Protein AF-A0A5D2RQR1-F1 (afdb_monomer_lite)

InterPro domains:
  IPR000506 Ketol-acid reductoisomerase, C-terminal [PF01450] (2-85)
  IPR000506 Ketol-acid reductoisomerase, C-terminal [PF01450] (98-167)
  IPR000506 Ketol-acid reductoisomerase, C-terminal [PS51851] (80-224)
  IPR008927 6-phosphogluconate dehydrogenase-like, C-terminal domain superfamily [SSF48179] (2-226)
  IPR013023 Ketol-acid reductoisomerase [PTHR21371] (1-114)
  IPR013328 6-phosphogluconate dehydrogenase, domain 2 [G3DSA:1.10.1040.10] (1-207)

Secondary structure (DSSP, 8-state):
-HHHHHTS-HHHHHHHHHHHHHHHHHHHHHHHHHHHHHHTTHHHHHHHHHHHTTS-BTTB---PPPPSS-SHHHHHHHHHHHHPPTT------HHHHHHHHHHHHHHHHHHHHTT--HHHHHIIIIIIIIIIIHHHHHHH-HHHHHTTS-HHHHHHHHHHHHHHHHHIIIIIHHHHHTTPPP-HHHHHHHHH-THHHHHHHHHTTS-SS-----TT-SSS-GGGPPPP-

pLDDT: mean 97.42, std 5.79, range [37.31, 98.94]

Organism: Gossypium tomentosum (NCBI:txid34277)

Sequence (229 aa):
MLAVYNSLSEEGKREFETAYSASYYPCMDILYECYEDVASGSEIRSVVLAGQRFYEKDGLPAFPMGKIDQTRMWKVGERVRKARPSGDLGPLYPFTAGVYVALMMAQIEILRKKGHSYSEIINESVIEAVDSLNPFMHARGVSFMVDNCSTTARLGSRKWAPRFDYILTQQALVAVDKGTPINQDLLSNFLSDPVHGAIEVCAQLRPTVDISVTPDADFVRPELRQSGN

Structure (mmCIF, N/CA/C/O backbone):
data_AF-A0A5D2RQR1-F1
#
_entry.id   AF-A0A5D2RQR1-F1
#
loop_
_atom_site.group_PDB
_atom_site.id
_atom_site.type_symbol
_atom_site.label_atom_id
_atom_site.label_alt_id
_atom_site.label_comp_id
_atom_site.label_asym_id
_atom_site.label_entity_id
_atom_site.label_seq_id
_atom_site.pdbx_PDB_ins_code
_atom_site.Cartn_x
_atom_site.Cartn_y
_atom_site.Cartn_z
_atom_site.occupancy
_atom_site.B_iso_or_equiv
_atom_site.auth_seq_id
_atom_site.auth_comp_id
_atom_site.auth_asym_id
_atom_site.auth_atom_id
_atom_site.pdbx_PDB_model_num
ATOM 1 N N . MET A 1 1 ? -7.614 9.299 8.312 1.00 90.88 1 MET A N 1
ATOM 2 C CA . MET A 1 1 ? -7.793 7.926 8.848 1.00 90.88 1 MET A CA 1
ATOM 3 C C . MET A 1 1 ? -8.805 7.879 9.989 1.00 90.88 1 MET A C 1
ATOM 5 O O . MET A 1 1 ? -9.671 7.017 9.945 1.00 90.88 1 MET A O 1
ATOM 9 N N . LEU A 1 2 ? -8.787 8.825 10.940 1.00 96.94 2 LEU A N 1
ATOM 10 C CA . LEU A 1 2 ? -9.805 8.902 12.007 1.00 96.94 2 LEU A CA 1
ATOM 11 C C . LEU A 1 2 ? -11.253 8.898 11.498 1.00 96.94 2 LEU A C 1
ATOM 13 O O . LEU A 1 2 ? -12.084 8.195 12.054 1.00 96.94 2 LEU A O 1
ATOM 17 N N . ALA A 1 3 ? -11.553 9.612 10.407 1.00 98.06 3 ALA A N 1
ATOM 18 C CA . ALA A 1 3 ? -12.896 9.613 9.819 1.00 98.06 3 ALA A CA 1
ATOM 19 C C . ALA A 1 3 ? -13.374 8.215 9.373 1.00 98.06 3 ALA A C 1
ATOM 21 O O . ALA A 1 3 ? -14.561 7.928 9.480 1.00 98.06 3 ALA A O 1
ATOM 22 N N . VAL A 1 4 ? -12.461 7.339 8.927 1.00 98.25 4 VAL A N 1
ATOM 23 C CA . VAL A 1 4 ? -12.783 5.942 8.582 1.00 98.25 4 VAL A CA 1
ATOM 24 C C . VAL A 1 4 ? -13.130 5.154 9.837 1.00 98.25 4 VAL A C 1
ATOM 26 O O . VAL A 1 4 ? -14.121 4.446 9.846 1.00 98.25 4 VAL A O 1
ATOM 29 N N . TYR A 1 5 ? -12.343 5.289 10.905 1.00 98.62 5 TYR A N 1
ATOM 30 C CA . TYR A 1 5 ? -12.619 4.609 12.173 1.00 98.62 5 TYR A CA 1
ATOM 31 C C . TYR A 1 5 ? -13.927 5.105 12.816 1.00 98.62 5 TYR A C 1
ATOM 33 O O . TYR A 1 5 ? -14.749 4.312 13.267 1.00 98.62 5 TYR A O 1
ATOM 41 N N . ASN A 1 6 ? -14.163 6.418 12.797 1.00 98.50 6 ASN A N 1
ATOM 42 C CA . ASN A 1 6 ? -15.339 7.041 13.402 1.00 98.50 6 ASN A CA 1
ATOM 43 C C . ASN A 1 6 ? -16.644 6.774 12.638 1.00 98.50 6 ASN A C 1
ATOM 45 O O . ASN A 1 6 ? -17.711 6.923 13.229 1.00 98.50 6 ASN A O 1
ATOM 49 N N . SER A 1 7 ? -16.583 6.399 11.355 1.00 98.56 7 SER A N 1
ATOM 50 C CA . SER A 1 7 ? -17.774 6.040 10.574 1.00 98.56 7 SER A CA 1
ATOM 51 C C . SER A 1 7 ? -18.240 4.597 10.796 1.00 98.56 7 SER A C 1
ATOM 53 O O . SER A 1 7 ? -19.327 4.233 10.345 1.00 98.56 7 SER A O 1
ATOM 55 N N . LEU A 1 8 ? -17.444 3.774 11.486 1.00 98.69 8 LEU A N 1
ATOM 56 C CA . LEU A 1 8 ? -17.802 2.402 11.839 1.00 98.69 8 LEU A CA 1
ATOM 57 C C . LEU A 1 8 ? -18.798 2.375 13.007 1.00 98.69 8 LEU A C 1
ATOM 59 O O . LEU A 1 8 ? -18.774 3.237 13.888 1.00 98.69 8 LEU A O 1
ATOM 63 N N . SER A 1 9 ? -19.639 1.336 13.047 1.00 98.69 9 SER A N 1
ATOM 64 C CA . SER A 1 9 ? -20.427 1.009 14.241 1.00 98.69 9 SER A CA 1
ATOM 65 C C . SER A 1 9 ? -19.521 0.597 15.405 1.00 98.69 9 SER A C 1
ATOM 67 O O . SER A 1 9 ? -18.344 0.306 15.213 1.00 98.69 9 SER A O 1
ATOM 69 N N . GLU A 1 10 ? -20.065 0.496 16.615 1.00 98.38 10 GLU A N 1
ATOM 70 C CA . GLU A 1 10 ? -19.297 0.056 17.788 1.00 98.38 10 GLU A CA 1
ATOM 71 C C . GLU A 1 10 ? -18.806 -1.401 17.662 1.00 98.38 10 GLU A C 1
ATOM 73 O O . GLU A 1 10 ? -17.707 -1.745 18.095 1.00 98.38 10 GLU A O 1
ATOM 78 N N . GLU A 1 11 ? -19.576 -2.285 17.021 1.00 98.38 11 GLU A N 1
ATOM 79 C CA . GLU A 1 11 ? -19.101 -3.612 16.599 1.00 98.38 11 GLU A CA 1
ATOM 80 C C . GLU A 1 11 ? -17.963 -3.498 15.577 1.00 98.38 11 GLU A C 1
ATOM 82 O O . GLU A 1 11 ? -16.924 -4.136 15.741 1.00 98.38 11 GLU A O 1
ATOM 87 N N . GLY A 1 12 ? -18.118 -2.640 14.564 1.00 98.69 12 GLY A N 1
ATOM 88 C CA . GLY A 1 12 ? -17.104 -2.434 13.534 1.00 98.69 12 GLY A CA 1
ATOM 89 C C . GLY A 1 12 ? -15.799 -1.854 14.083 1.00 98.69 12 GLY A C 1
ATOM 90 O O . GLY A 1 12 ? -14.723 -2.285 13.679 1.00 98.69 12 GLY A O 1
ATOM 91 N N . LYS A 1 13 ? -15.858 -0.933 15.050 1.00 98.75 13 LYS A N 1
ATOM 92 C CA . LYS A 1 13 ? -14.667 -0.409 15.733 1.00 98.75 13 LYS A CA 1
ATOM 93 C C . LYS A 1 13 ? -13.900 -1.519 16.444 1.00 98.75 13 LYS A C 1
ATOM 95 O O . LYS A 1 13 ? -12.691 -1.602 16.275 1.00 98.75 13 LYS A O 1
ATOM 100 N N . ARG A 1 14 ? -14.588 -2.443 17.126 1.00 98.44 14 ARG A N 1
ATOM 101 C CA . ARG A 1 14 ? -13.942 -3.604 17.772 1.00 98.44 14 ARG A CA 1
ATOM 102 C C . ARG A 1 14 ? -13.244 -4.525 16.765 1.00 98.44 14 ARG A C 1
ATOM 104 O O . ARG A 1 14 ? -12.136 -4.998 17.027 1.00 98.44 14 ARG A O 1
ATOM 111 N N . GLU A 1 15 ? -13.849 -4.756 15.601 1.00 98.75 15 GLU A N 1
ATOM 112 C CA . GLU A 1 15 ? -13.213 -5.515 14.513 1.00 98.75 15 GLU A CA 1
ATOM 113 C C . GLU A 1 15 ? -12.002 -4.781 13.919 1.00 98.75 15 GLU A C 1
ATOM 115 O O . GLU A 1 15 ? -10.953 -5.392 13.702 1.00 98.75 15 GLU A O 1
ATOM 120 N N . PHE A 1 16 ? -12.126 -3.470 13.692 1.00 98.88 16 PHE A N 1
ATOM 121 C CA . PHE A 1 16 ? -11.029 -2.620 13.234 1.00 98.88 16 PHE A CA 1
ATOM 122 C C . PHE A 1 16 ? -9.856 -2.675 14.212 1.00 98.88 16 PHE A C 1
ATOM 124 O O . PHE A 1 16 ? -8.726 -2.900 13.797 1.00 98.88 16 PHE A O 1
ATOM 131 N N . GLU A 1 17 ? -10.122 -2.499 15.504 1.00 98.81 17 GLU A N 1
ATOM 132 C CA . GLU A 1 17 ? -9.127 -2.490 16.577 1.00 98.81 17 GLU A CA 1
ATOM 133 C C . GLU A 1 17 ? -8.387 -3.819 16.683 1.00 98.81 17 GLU A C 1
ATOM 135 O O . GLU A 1 17 ? -7.160 -3.839 16.796 1.00 98.81 17 GLU A O 1
ATOM 140 N N . THR A 1 18 ? -9.125 -4.926 16.580 1.00 98.81 18 THR A N 1
ATOM 141 C CA . THR A 1 18 ? -8.563 -6.280 16.547 1.00 98.81 18 THR A CA 1
ATOM 142 C C . THR A 1 18 ? -7.582 -6.426 15.385 1.00 98.81 18 THR A C 1
ATOM 144 O O . THR A 1 18 ? -6.430 -6.820 15.580 1.00 98.81 18 THR A O 1
ATOM 147 N N . ALA A 1 19 ? -8.007 -6.052 14.176 1.00 98.88 19 ALA A N 1
ATOM 148 C CA . ALA A 1 19 ? -7.177 -6.164 12.983 1.00 98.88 19 ALA A CA 1
ATOM 149 C C . ALA A 1 19 ? -5.977 -5.205 13.017 1.00 98.88 19 ALA A C 1
ATOM 151 O O . ALA A 1 19 ? -4.859 -5.600 12.681 1.00 98.88 19 ALA A O 1
ATOM 152 N N . TYR A 1 20 ? -6.197 -3.963 13.454 1.00 98.88 20 TYR A N 1
ATOM 153 C CA . TYR A 1 20 ? -5.177 -2.923 13.541 1.00 98.88 20 TYR A CA 1
ATOM 154 C C . TYR A 1 20 ? -4.081 -3.327 14.531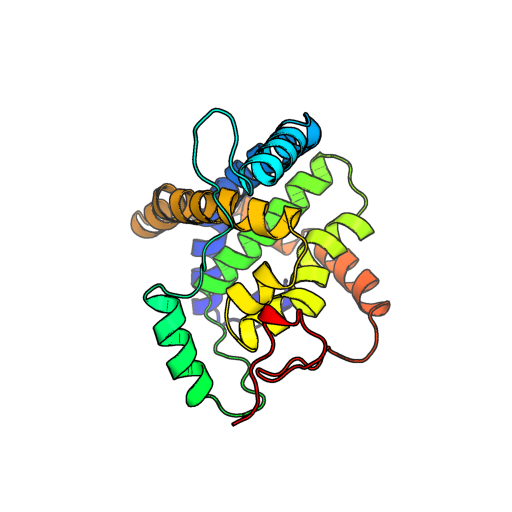 1.00 98.88 20 TYR A C 1
ATOM 156 O O . TYR A 1 20 ? -2.899 -3.353 14.182 1.00 98.88 20 TYR A O 1
ATOM 164 N N . SER A 1 21 ? -4.485 -3.745 15.736 1.00 98.81 21 SER A N 1
ATOM 165 C CA . SER A 1 21 ? -3.578 -4.213 16.785 1.00 98.81 21 SER A CA 1
ATOM 166 C C . SER A 1 21 ? -2.757 -5.426 16.362 1.00 98.81 21 SER A C 1
ATOM 168 O O . SER A 1 21 ? -1.575 -5.498 16.692 1.00 98.81 21 SER A O 1
ATOM 170 N N . ALA A 1 22 ? -3.362 -6.380 15.654 1.00 98.81 22 ALA A N 1
ATOM 171 C CA . ALA A 1 22 ? -2.667 -7.587 15.220 1.00 98.81 22 ALA A CA 1
ATOM 172 C C . ALA A 1 22 ? -1.724 -7.347 14.028 1.00 98.81 22 ALA A C 1
ATOM 174 O O . ALA A 1 22 ? -0.732 -8.057 13.885 1.00 98.81 22 ALA A O 1
ATOM 175 N N . SER A 1 23 ? -2.018 -6.362 13.173 1.00 98.94 23 SER A N 1
ATOM 176 C CA . SER A 1 23 ? -1.314 -6.176 11.894 1.00 98.94 23 SER A CA 1
ATOM 177 C C . SER A 1 23 ? -0.193 -5.142 11.941 1.00 98.94 23 SER A C 1
ATOM 179 O O . SER A 1 23 ? 0.740 -5.240 11.149 1.00 98.94 23 SER A O 1
ATOM 181 N N . TYR A 1 24 ? -0.249 -4.165 12.852 1.00 98.94 24 TYR A N 1
ATOM 182 C CA . TYR A 1 24 ? 0.678 -3.027 12.859 1.00 98.94 24 TYR A CA 1
ATOM 183 C C . TYR A 1 24 ? 2.156 -3.440 12.903 1.00 98.94 24 TYR A C 1
ATOM 185 O O . TYR A 1 24 ? 2.931 -3.028 12.042 1.00 98.94 24 TYR A O 1
ATOM 193 N N . TYR A 1 25 ? 2.555 -4.281 13.864 1.00 98.88 25 TYR A N 1
ATOM 194 C CA . TYR A 1 25 ? 3.956 -4.695 13.993 1.00 98.88 25 TYR A CA 1
ATOM 195 C C . TYR A 1 25 ? 4.415 -5.679 12.906 1.00 98.88 25 TYR A C 1
ATOM 197 O O . TYR A 1 25 ? 5.494 -5.451 12.366 1.00 98.88 25 TYR A O 1
ATOM 205 N N . PRO A 1 26 ? 3.628 -6.699 12.503 1.00 98.88 26 PRO A N 1
ATOM 206 C CA . PRO A 1 26 ? 3.962 -7.514 11.331 1.00 98.88 26 PRO A CA 1
ATOM 207 C C . PRO A 1 26 ? 4.166 -6.692 10.050 1.00 98.88 26 PRO A C 1
ATOM 209 O O . PRO A 1 26 ? 5.089 -6.951 9.283 1.00 98.88 26 PRO A O 1
ATOM 212 N N . CYS A 1 27 ? 3.340 -5.666 9.822 1.00 98.94 27 CYS A N 1
ATOM 213 C CA . CYS A 1 27 ? 3.536 -4.734 8.712 1.00 98.94 27 CYS A CA 1
ATOM 214 C C . CYS A 1 27 ? 4.814 -3.902 8.885 1.00 98.94 27 CYS A C 1
ATOM 216 O O . CYS A 1 27 ? 5.577 -3.750 7.931 1.00 98.94 27 CYS A O 1
ATOM 218 N N . MET A 1 28 ? 5.051 -3.374 10.090 1.00 98.94 28 MET A N 1
ATOM 219 C CA . MET A 1 28 ? 6.244 -2.592 10.409 1.00 98.94 28 MET A CA 1
ATOM 220 C C . MET A 1 28 ? 7.533 -3.386 10.192 1.00 98.94 28 MET A C 1
ATOM 222 O O . MET A 1 28 ? 8.488 -2.806 9.701 1.00 98.94 28 MET A O 1
ATOM 226 N N . ASP A 1 29 ? 7.553 -4.683 10.502 1.00 98.94 29 ASP A N 1
ATOM 227 C CA . ASP A 1 29 ? 8.702 -5.574 10.286 1.00 98.94 29 ASP A CA 1
ATOM 228 C C . ASP A 1 29 ? 9.160 -5.543 8.816 1.00 98.94 29 ASP A C 1
ATOM 230 O O . ASP A 1 29 ? 10.270 -5.111 8.497 1.00 98.94 29 ASP A O 1
ATOM 234 N N . ILE A 1 30 ? 8.247 -5.855 7.891 1.00 98.94 30 ILE A N 1
ATOM 235 C CA . ILE A 1 30 ? 8.556 -5.883 6.453 1.00 98.94 30 ILE A CA 1
ATOM 236 C C . ILE A 1 30 ? 8.846 -4.483 5.897 1.00 98.94 30 ILE A C 1
ATOM 238 O O . ILE A 1 30 ? 9.719 -4.327 5.041 1.00 98.94 30 ILE A O 1
ATOM 242 N N . LEU A 1 31 ? 8.139 -3.452 6.370 1.00 98.94 31 LEU A N 1
ATOM 243 C CA . LEU A 1 31 ? 8.425 -2.064 5.994 1.00 98.94 31 LEU A CA 1
ATOM 244 C C . LEU A 1 31 ? 9.822 -1.633 6.444 1.00 98.94 31 LEU A C 1
ATOM 246 O O . LEU A 1 31 ? 10.526 -0.951 5.699 1.00 98.94 31 LEU A O 1
ATOM 250 N N . TYR A 1 32 ? 10.216 -2.028 7.653 1.00 98.88 32 TYR A N 1
ATOM 251 C CA . TYR A 1 32 ? 11.506 -1.682 8.217 1.00 98.88 32 TYR A CA 1
ATOM 252 C C . TYR A 1 32 ? 12.636 -2.356 7.434 1.00 98.88 32 TYR A C 1
ATOM 254 O O . TYR A 1 32 ? 13.552 -1.664 6.989 1.00 98.88 32 TYR A O 1
ATOM 262 N N . GLU A 1 33 ? 12.516 -3.662 7.171 1.00 98.94 33 GLU A N 1
ATOM 263 C CA . GLU A 1 33 ? 13.435 -4.415 6.306 1.00 98.94 33 GLU A CA 1
ATOM 264 C C . GLU A 1 33 ? 13.578 -3.742 4.932 1.00 98.94 33 GLU A C 1
ATOM 266 O O . GLU A 1 33 ? 14.687 -3.433 4.494 1.00 98.94 33 GLU A O 1
ATOM 271 N N . CYS A 1 34 ? 12.451 -3.451 4.273 1.00 98.88 34 CYS A N 1
ATOM 272 C CA . CYS A 1 34 ? 12.433 -2.828 2.952 1.00 98.88 34 CYS A CA 1
ATOM 273 C C . CYS A 1 34 ? 13.146 -1.470 2.947 1.00 98.88 34 CYS A C 1
ATOM 275 O O . CYS A 1 34 ? 13.963 -1.195 2.065 1.00 98.88 34 CYS A O 1
ATOM 277 N N . TYR A 1 35 ? 12.883 -0.629 3.951 1.00 98.88 35 TYR A N 1
ATOM 278 C CA . TYR A 1 35 ? 13.528 0.674 4.057 1.00 98.88 35 TYR A CA 1
ATOM 279 C C . TYR A 1 35 ? 15.055 0.544 4.163 1.00 98.88 35 TYR A C 1
ATOM 281 O O . TYR A 1 35 ? 15.786 1.257 3.473 1.00 98.88 35 TYR A O 1
ATOM 289 N N . GLU A 1 36 ? 15.562 -0.351 5.016 1.00 98.81 36 GLU A N 1
ATOM 290 C CA . GLU A 1 36 ? 17.010 -0.515 5.204 1.00 98.81 36 GLU A CA 1
ATOM 291 C C . GLU A 1 36 ? 17.699 -1.130 3.978 1.00 98.81 36 GLU A C 1
ATOM 293 O O . GLU A 1 36 ? 18.808 -0.718 3.617 1.00 98.81 36 GLU A O 1
ATOM 298 N N . ASP A 1 37 ? 17.021 -2.025 3.259 1.00 98.81 37 ASP A N 1
ATOM 299 C CA . ASP A 1 37 ? 17.473 -2.542 1.964 1.00 98.81 37 ASP A CA 1
ATOM 300 C C . ASP A 1 37 ? 17.590 -1.431 0.907 1.00 98.81 37 ASP A C 1
ATOM 302 O O . ASP A 1 37 ? 18.538 -1.412 0.112 1.00 98.81 37 ASP A O 1
ATOM 306 N N . VAL A 1 38 ? 16.655 -0.477 0.897 1.00 98.75 38 VAL A N 1
ATOM 307 C CA . VAL A 1 38 ? 16.709 0.686 0.001 1.00 98.75 38 VAL A CA 1
ATOM 308 C C . VAL A 1 38 ? 17.834 1.633 0.412 1.00 98.75 38 VAL A C 1
ATOM 310 O O . VAL A 1 38 ? 18.681 1.968 -0.419 1.00 98.75 38 VAL A O 1
ATOM 313 N N . ALA A 1 39 ? 17.890 2.023 1.687 1.00 98.62 39 ALA A N 1
ATOM 314 C CA . ALA A 1 39 ? 18.869 2.980 2.200 1.00 98.62 39 ALA A CA 1
ATOM 315 C C . ALA A 1 39 ? 20.318 2.469 2.098 1.00 98.62 39 ALA A C 1
ATOM 317 O O . ALA A 1 39 ? 21.236 3.254 1.866 1.00 98.62 39 ALA A O 1
ATOM 318 N N . SER A 1 40 ? 20.531 1.154 2.217 1.00 98.75 40 SER A N 1
ATOM 319 C CA . SER A 1 40 ? 21.847 0.523 2.030 1.00 98.75 40 SER A CA 1
ATOM 320 C C . SER A 1 40 ? 22.281 0.414 0.560 1.00 98.75 40 SER A C 1
ATOM 322 O O . SER A 1 40 ? 23.430 0.075 0.279 1.00 98.75 40 SER A O 1
ATOM 324 N N . GLY A 1 41 ? 21.380 0.680 -0.393 1.00 98.62 41 GLY A N 1
ATOM 325 C CA . GLY A 1 41 ? 21.613 0.506 -1.828 1.00 98.62 41 GLY A CA 1
ATOM 326 C C . GLY A 1 41 ? 21.444 -0.934 -2.327 1.00 98.62 41 GLY A C 1
ATOM 327 O O . GLY A 1 41 ? 21.598 -1.186 -3.529 1.00 98.62 41 GLY A O 1
ATOM 328 N N . SER A 1 42 ? 21.090 -1.873 -1.445 1.00 98.81 42 SER A N 1
ATOM 329 C CA . SER A 1 42 ? 20.842 -3.277 -1.791 1.00 98.81 42 SER A CA 1
ATOM 330 C C . SER A 1 42 ? 19.672 -3.412 -2.766 1.00 98.81 42 SER A C 1
ATOM 332 O O . SER A 1 42 ? 19.796 -4.079 -3.799 1.00 98.81 42 SER A O 1
ATOM 334 N N . GLU A 1 43 ? 18.568 -2.705 -2.511 1.00 98.88 43 GLU A N 1
ATOM 335 C CA . GLU A 1 43 ? 17.393 -2.740 -3.387 1.00 98.88 43 GLU A CA 1
ATOM 336 C C . GLU A 1 43 ? 17.682 -2.107 -4.753 1.00 98.88 43 GLU A C 1
ATOM 338 O O . GLU A 1 43 ? 17.320 -2.662 -5.794 1.00 98.88 43 GLU A O 1
ATOM 343 N N . ILE A 1 44 ? 18.438 -1.003 -4.776 1.00 98.81 44 ILE A N 1
AT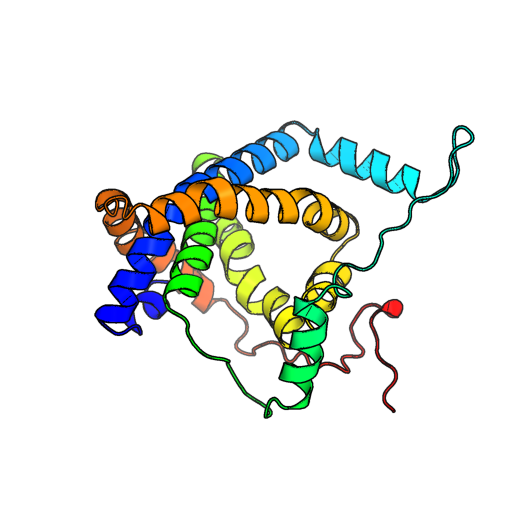OM 344 C CA . ILE A 1 44 ? 18.869 -0.343 -6.016 1.00 98.81 44 ILE A CA 1
ATOM 345 C C . ILE A 1 44 ? 19.699 -1.314 -6.862 1.00 98.81 44 ILE A C 1
ATOM 347 O O . ILE A 1 44 ? 19.441 -1.491 -8.057 1.00 98.81 44 ILE A O 1
ATOM 351 N N . ARG A 1 45 ? 20.676 -1.996 -6.249 1.00 98.81 45 ARG A N 1
ATOM 352 C CA . ARG A 1 45 ? 21.485 -3.001 -6.947 1.00 98.81 45 ARG A CA 1
ATOM 353 C C . ARG A 1 45 ? 20.626 -4.155 -7.463 1.00 98.81 45 ARG A C 1
ATOM 355 O O . ARG A 1 45 ? 20.837 -4.595 -8.594 1.00 98.81 45 ARG A O 1
ATOM 362 N N . SER A 1 46 ? 19.668 -4.629 -6.670 1.00 98.75 46 SER A N 1
ATOM 363 C CA . SER A 1 46 ? 18.751 -5.700 -7.070 1.00 98.75 46 SER A CA 1
ATOM 364 C C . SER A 1 46 ? 17.963 -5.333 -8.333 1.00 98.75 46 SER A C 1
ATOM 366 O O . SER A 1 46 ? 17.914 -6.124 -9.279 1.00 98.75 46 SER A O 1
ATOM 368 N N . VAL A 1 47 ? 17.436 -4.105 -8.399 1.00 98.81 47 VAL A N 1
ATOM 369 C CA . VAL A 1 47 ? 16.701 -3.579 -9.562 1.00 98.81 47 VAL A CA 1
ATOM 370 C C . VAL A 1 47 ? 17.594 -3.480 -10.800 1.00 98.81 47 VAL A C 1
ATOM 372 O O . VAL A 1 47 ? 17.189 -3.922 -11.876 1.00 98.81 47 VAL A O 1
ATOM 375 N N . VAL A 1 48 ? 18.828 -2.978 -10.660 1.00 98.81 48 VAL A N 1
ATOM 376 C CA . VAL A 1 48 ? 19.800 -2.916 -11.771 1.00 98.81 48 VAL A CA 1
ATOM 377 C C . VAL A 1 48 ? 20.037 -4.306 -12.363 1.00 98.81 48 VAL A C 1
ATOM 379 O O . VAL A 1 48 ? 19.947 -4.499 -13.577 1.00 98.81 48 VAL A O 1
ATOM 382 N N . LEU A 1 49 ? 20.295 -5.298 -11.508 1.00 98.81 49 LEU A N 1
ATOM 383 C CA . LEU A 1 49 ? 20.541 -6.667 -11.956 1.00 98.81 49 LEU A CA 1
ATOM 384 C C . LEU A 1 49 ? 19.275 -7.324 -12.527 1.00 98.81 49 LEU A C 1
ATOM 386 O O . LEU A 1 49 ? 19.375 -8.135 -13.445 1.00 98.81 49 LEU A O 1
ATOM 390 N N . ALA A 1 50 ? 18.088 -6.984 -12.020 1.00 98.81 50 ALA A N 1
ATOM 391 C CA . ALA A 1 50 ? 16.823 -7.453 -12.580 1.00 98.81 50 ALA A CA 1
ATOM 392 C C . ALA A 1 50 ? 16.598 -6.935 -14.006 1.00 98.81 50 ALA A C 1
ATOM 394 O O . ALA A 1 50 ? 16.239 -7.724 -14.875 1.00 98.81 50 ALA A O 1
ATOM 395 N N . GLY A 1 51 ? 16.891 -5.658 -14.273 1.00 98.62 51 GLY A N 1
ATOM 396 C CA . GLY A 1 51 ? 16.800 -5.089 -15.620 1.00 98.62 51 GLY A CA 1
ATOM 397 C C . GLY A 1 51 ? 17.722 -5.784 -16.626 1.00 98.62 51 GLY A C 1
ATOM 398 O O . GLY A 1 51 ? 17.326 -6.031 -17.761 1.00 98.62 51 GLY A O 1
ATOM 399 N N . GLN A 1 52 ? 18.923 -6.187 -16.199 1.00 98.69 52 GLN A N 1
ATOM 400 C CA . GLN A 1 52 ? 19.834 -6.973 -17.040 1.00 98.69 52 GLN A CA 1
ATOM 401 C C . GLN A 1 52 ? 19.289 -8.373 -17.353 1.00 98.69 52 GLN A C 1
ATOM 403 O O . GLN A 1 52 ? 19.546 -8.896 -18.432 1.00 98.69 52 GLN A O 1
ATOM 408 N N . ARG A 1 53 ? 18.522 -8.980 -16.436 1.00 98.81 53 ARG A N 1
ATOM 409 C CA . ARG A 1 53 ? 17.893 -10.299 -16.637 1.00 98.81 53 ARG A CA 1
ATOM 410 C C . ARG A 1 53 ? 16.691 -10.269 -17.586 1.00 98.81 53 ARG A C 1
ATOM 412 O O . ARG A 1 53 ? 16.157 -11.326 -17.901 1.00 98.81 53 ARG A O 1
ATOM 419 N N . PHE A 1 54 ? 16.271 -9.102 -18.075 1.00 98.75 54 PHE A N 1
ATOM 420 C CA . PHE A 1 54 ? 15.261 -9.015 -19.136 1.00 98.75 54 PHE A CA 1
ATOM 421 C C . PHE A 1 54 ? 15.785 -9.440 -20.512 1.00 98.75 54 PHE A C 1
ATOM 423 O O . PHE A 1 54 ? 14.985 -9.587 -21.431 1.00 98.75 54 PHE A O 1
ATOM 430 N N . TYR A 1 55 ? 17.092 -9.668 -20.646 1.00 98.69 55 TYR A N 1
ATOM 431 C CA . TYR A 1 55 ? 17.746 -10.104 -21.874 1.00 98.69 55 TYR A CA 1
ATOM 432 C C . TYR A 1 55 ? 18.566 -11.370 -21.611 1.00 98.69 55 TYR A C 1
ATOM 434 O O . TYR A 1 55 ? 18.978 -11.628 -20.478 1.00 98.69 55 TYR A O 1
ATOM 442 N N . GLU A 1 56 ? 18.802 -12.155 -22.660 1.00 98.56 56 GLU A N 1
ATOM 443 C CA . GLU A 1 56 ? 19.667 -13.333 -22.587 1.00 98.56 56 GLU A CA 1
ATOM 444 C C . GLU A 1 56 ? 21.114 -12.914 -22.301 1.00 98.56 56 GLU A C 1
ATOM 446 O O . GLU A 1 56 ? 21.643 -11.988 -22.920 1.00 98.56 56 GLU A O 1
ATOM 451 N N . LYS A 1 57 ? 21.758 -13.594 -21.352 1.00 98.56 57 LYS A N 1
ATOM 452 C CA . LYS A 1 57 ? 23.175 -13.407 -21.005 1.00 98.56 57 LYS A CA 1
ATOM 453 C C . LYS A 1 57 ? 23.690 -14.625 -20.245 1.00 98.56 57 LYS A C 1
ATOM 455 O O . LYS A 1 57 ? 22.901 -15.366 -19.670 1.00 98.56 57 LYS A O 1
ATOM 460 N N . ASP A 1 58 ? 25.004 -14.833 -20.226 1.00 98.12 58 ASP A N 1
ATOM 461 C CA . ASP A 1 58 ? 25.656 -15.935 -19.492 1.00 98.12 58 ASP A CA 1
ATOM 462 C C . ASP A 1 58 ? 25.142 -17.346 -19.867 1.00 98.12 58 ASP A C 1
ATOM 464 O O . ASP A 1 58 ? 25.204 -18.272 -19.063 1.00 98.12 58 ASP A O 1
ATOM 468 N N . GLY A 1 59 ? 24.598 -17.519 -21.080 1.00 98.25 59 GLY A N 1
ATOM 469 C CA . GLY A 1 59 ? 23.965 -18.774 -21.510 1.00 98.25 59 GLY A CA 1
ATOM 470 C C . GLY A 1 59 ? 22.602 -19.059 -20.860 1.00 98.25 59 GLY A C 1
ATOM 471 O O . GLY A 1 59 ? 22.123 -20.188 -20.930 1.00 98.25 59 GLY A O 1
ATOM 472 N N . LEU A 1 60 ? 21.981 -18.059 -20.225 1.00 98.62 60 LEU A N 1
ATOM 473 C CA . LEU A 1 60 ? 20.668 -18.143 -19.584 1.00 98.62 60 LEU A CA 1
ATOM 474 C C . LEU A 1 60 ? 19.604 -17.356 -20.372 1.00 98.62 60 LEU A C 1
ATOM 476 O O . LEU A 1 60 ? 19.935 -16.350 -21.010 1.00 98.62 60 LEU A O 1
ATOM 480 N N . PRO A 1 61 ? 18.327 -17.783 -20.314 1.00 98.62 61 PRO A N 1
ATOM 481 C CA . PRO A 1 61 ? 17.244 -17.133 -21.044 1.00 98.62 61 PRO A CA 1
ATOM 482 C C . PRO A 1 61 ? 16.885 -15.759 -20.459 1.00 98.62 61 PRO A C 1
ATOM 484 O O . PRO A 1 61 ? 17.245 -15.417 -19.331 1.00 98.62 61 PRO A O 1
ATOM 487 N N . ALA A 1 62 ? 16.124 -14.983 -21.229 1.00 98.69 62 ALA A N 1
ATOM 488 C CA . ALA A 1 62 ? 15.532 -13.724 -20.792 1.00 98.69 62 ALA A CA 1
ATOM 489 C C . ALA A 1 62 ? 14.316 -13.947 -19.872 1.00 98.69 62 ALA A C 1
ATOM 491 O O . ALA A 1 62 ? 13.487 -14.825 -20.116 1.00 98.69 62 ALA A O 1
ATOM 492 N N . PHE A 1 63 ? 14.158 -13.094 -18.857 1.00 98.69 63 PHE A N 1
ATOM 493 C CA . PHE A 1 63 ? 13.061 -13.154 -17.883 1.00 98.69 63 PHE A CA 1
ATOM 494 C C . PHE A 1 63 ? 12.294 -11.822 -17.786 1.00 98.69 63 PHE A C 1
ATOM 496 O O . PHE A 1 63 ? 12.391 -11.130 -16.767 1.00 98.69 63 PHE A O 1
ATOM 503 N N . PRO A 1 64 ? 11.517 -11.426 -18.813 1.00 98.44 64 PRO A N 1
ATOM 504 C CA . PRO A 1 64 ? 10.622 -10.277 -18.694 1.00 98.44 64 PRO A CA 1
ATOM 505 C C . PRO A 1 64 ? 9.559 -10.514 -17.607 1.00 98.44 64 PRO A C 1
ATOM 507 O O . PRO A 1 64 ? 9.186 -11.648 -17.303 1.00 98.44 64 PRO A O 1
ATOM 510 N N . MET A 1 65 ? 9.041 -9.435 -17.013 1.00 98.62 65 MET A N 1
ATOM 511 C CA . MET A 1 65 ? 8.028 -9.539 -15.956 1.00 98.62 65 MET A CA 1
ATOM 512 C C . MET A 1 65 ? 6.733 -10.199 -16.456 1.00 98.62 65 MET A C 1
ATOM 514 O O . MET A 1 65 ? 6.145 -9.767 -17.446 1.00 98.62 65 MET A O 1
ATOM 518 N N . GLY A 1 66 ? 6.247 -11.196 -15.713 1.00 98.25 66 GLY A N 1
ATOM 519 C CA . GLY A 1 66 ? 4.952 -11.836 -15.954 1.00 98.25 66 GLY A CA 1
ATOM 520 C C . GLY A 1 66 ? 3.745 -11.016 -15.472 1.00 98.25 66 GLY A C 1
ATOM 521 O O . GLY A 1 66 ? 3.876 -9.988 -14.792 1.00 98.25 66 GLY A O 1
ATOM 522 N N . LYS A 1 67 ? 2.546 -11.511 -15.806 1.00 98.12 67 LYS A N 1
ATOM 523 C CA . LYS A 1 67 ? 1.258 -10.954 -15.357 1.00 98.12 67 LYS A CA 1
ATOM 524 C C . LYS A 1 67 ? 0.970 -11.349 -13.907 1.00 98.12 67 LYS A C 1
ATOM 526 O O . LYS A 1 67 ? 1.192 -12.497 -13.532 1.00 98.12 67 LYS A O 1
ATOM 531 N N . ILE A 1 68 ? 0.429 -10.420 -13.121 1.00 98.44 68 ILE A N 1
ATOM 532 C CA . ILE A 1 68 ? 0.136 -10.616 -11.685 1.00 98.44 68 ILE A CA 1
ATOM 533 C C . ILE A 1 68 ? -1.365 -10.711 -11.369 1.00 98.44 68 ILE A C 1
ATOM 535 O O . ILE A 1 68 ? -1.749 -10.941 -10.228 1.00 98.44 68 ILE A O 1
ATOM 539 N N . ASP A 1 69 ? -2.219 -10.567 -12.380 1.00 98.25 69 ASP A N 1
ATOM 540 C CA . ASP A 1 69 ? -3.676 -10.465 -12.261 1.00 98.25 69 ASP A CA 1
ATOM 541 C C . ASP A 1 69 ? -4.428 -11.657 -12.890 1.00 98.25 69 ASP A C 1
ATOM 543 O O . ASP A 1 69 ? -5.622 -11.585 -13.168 1.00 98.25 69 ASP A O 1
ATOM 547 N N . GLN A 1 70 ? -3.739 -12.773 -13.144 1.00 98.38 70 GLN A N 1
ATOM 548 C CA . GLN A 1 70 ? -4.348 -13.958 -13.767 1.00 98.38 70 GLN A CA 1
ATOM 549 C C . GLN A 1 70 ? -4.790 -15.026 -12.754 1.00 98.38 70 GLN A C 1
ATOM 551 O O . GLN A 1 70 ? -5.386 -16.030 -13.141 1.00 98.38 70 GLN A O 1
ATOM 556 N N . THR A 1 71 ? -4.525 -14.822 -11.461 1.00 98.56 71 THR A N 1
ATOM 557 C CA . THR A 1 71 ? -4.900 -15.757 -10.390 1.00 98.56 71 THR A CA 1
ATOM 558 C C . THR A 1 71 ? -6.361 -15.588 -9.950 1.00 98.56 71 THR A C 1
ATOM 560 O O . THR A 1 71 ? -7.070 -14.665 -10.363 1.00 98.56 71 THR A O 1
ATOM 563 N N . ARG A 1 72 ? -6.830 -16.511 -9.097 1.00 98.75 72 ARG A N 1
ATOM 564 C CA . ARG A 1 72 ? -8.241 -16.686 -8.709 1.00 98.75 72 ARG A CA 1
ATOM 565 C C . ARG A 1 72 ? -8.965 -15.379 -8.368 1.00 98.75 72 ARG A C 1
ATOM 567 O O . ARG A 1 72 ? -10.016 -15.112 -8.947 1.00 98.75 72 ARG A O 1
ATOM 574 N N . MET A 1 73 ? -8.439 -14.584 -7.434 1.00 98.56 73 MET A N 1
ATOM 575 C CA . MET A 1 73 ? -9.148 -13.395 -6.938 1.00 98.56 73 MET A CA 1
ATOM 576 C C . MET A 1 73 ? -9.306 -12.310 -8.007 1.00 98.56 73 MET A C 1
ATOM 578 O O . MET A 1 73 ? -10.323 -11.623 -8.044 1.00 98.56 73 MET A O 1
ATOM 582 N N . TRP A 1 74 ? -8.356 -12.202 -8.935 1.00 98.38 74 TRP A N 1
ATOM 583 C CA . TRP A 1 74 ? -8.401 -11.204 -10.000 1.00 98.38 74 TRP A CA 1
ATOM 584 C C . TRP A 1 74 ? -9.420 -11.565 -11.080 1.00 98.38 74 TRP A C 1
ATOM 586 O O . TRP A 1 74 ? -10.155 -10.690 -11.539 1.00 98.38 74 TRP A O 1
ATOM 596 N N . LYS A 1 75 ? -9.578 -12.862 -11.377 1.00 98.44 75 LYS A N 1
ATOM 597 C CA . LYS A 1 75 ? -10.673 -13.369 -12.224 1.00 98.44 75 LYS A CA 1
ATOM 598 C C . LYS A 1 75 ? -12.048 -13.201 -11.590 1.00 98.44 75 LYS A C 1
ATOM 600 O O . LYS A 1 75 ? -13.020 -12.941 -12.296 1.00 98.44 75 LYS A O 1
ATOM 605 N N . VAL A 1 76 ? -12.148 -13.301 -10.266 1.00 98.62 76 VAL A N 1
ATOM 606 C CA . VAL A 1 76 ? -13.372 -12.918 -9.546 1.00 98.62 76 VAL A CA 1
ATOM 607 C C . VAL A 1 76 ? -13.604 -11.408 -9.659 1.00 98.62 76 VAL A C 1
ATOM 609 O O . VAL A 1 76 ? -14.713 -10.994 -9.984 1.00 98.62 76 VAL A O 1
ATOM 612 N N . GLY A 1 77 ? -12.561 -10.590 -9.492 1.00 98.38 77 GLY A N 1
ATOM 613 C CA . GLY A 1 77 ? -12.635 -9.134 -9.622 1.00 98.38 77 GLY A CA 1
ATOM 614 C C . GLY A 1 77 ? -13.120 -8.655 -10.995 1.00 98.38 77 GLY A C 1
ATOM 615 O O . GLY A 1 77 ? -13.896 -7.706 -11.062 1.00 98.38 77 GLY A O 1
ATOM 616 N N . GLU A 1 78 ? -12.734 -9.325 -12.086 1.00 97.88 78 GLU A N 1
ATOM 617 C CA . GLU A 1 78 ? -13.283 -9.059 -13.429 1.00 97.88 78 GLU A CA 1
ATOM 618 C C . GLU A 1 78 ? -14.814 -9.228 -13.459 1.00 97.88 78 GLU A C 1
ATOM 620 O O . GLU A 1 78 ? -15.524 -8.373 -13.988 1.00 97.88 78 GLU A O 1
ATOM 625 N N . ARG A 1 79 ? -15.338 -10.296 -12.841 1.00 98.25 79 ARG A N 1
ATOM 626 C CA . ARG A 1 79 ? -16.787 -10.563 -12.770 1.00 98.25 79 ARG A CA 1
ATOM 627 C C . ARG A 1 79 ? -17.514 -9.543 -11.899 1.00 98.25 79 ARG A C 1
ATOM 629 O O . ARG A 1 79 ? -18.570 -9.069 -12.303 1.00 98.25 79 ARG A O 1
ATOM 636 N N . VAL A 1 80 ? -16.936 -9.190 -10.748 1.00 98.31 80 VAL A N 1
ATOM 637 C CA . VAL A 1 80 ? -17.481 -8.156 -9.852 1.00 98.31 80 VAL A CA 1
ATOM 638 C C . VAL A 1 80 ? -17.596 -6.829 -10.598 1.00 98.31 80 VAL A C 1
ATOM 640 O O . VAL A 1 80 ? -18.678 -6.258 -10.654 1.00 98.31 80 VAL A O 1
ATOM 643 N N . ARG A 1 81 ? -16.520 -6.375 -11.257 1.00 97.88 81 ARG A N 1
ATOM 644 C CA . ARG A 1 81 ? -16.522 -5.105 -12.002 1.00 97.88 81 ARG A CA 1
ATOM 645 C C . ARG A 1 81 ? -17.491 -5.103 -13.181 1.00 97.88 81 ARG A C 1
ATOM 647 O O . ARG A 1 81 ? -18.097 -4.074 -13.440 1.00 97.88 81 ARG A O 1
ATOM 654 N N . LYS A 1 82 ? -17.677 -6.239 -13.863 1.00 97.06 82 LYS A N 1
ATOM 655 C CA . LYS A 1 82 ? -18.643 -6.355 -14.969 1.00 97.06 82 LYS A CA 1
ATOM 656 C C . LYS A 1 82 ? -20.092 -6.116 -14.522 1.00 97.06 82 LYS A C 1
ATOM 658 O O . LYS A 1 82 ? -20.888 -5.629 -15.316 1.00 97.06 82 LYS A O 1
ATOM 663 N N . ALA A 1 83 ? -20.433 -6.478 -13.286 1.00 97.12 83 ALA A N 1
ATOM 664 C CA . ALA A 1 83 ? -21.770 -6.289 -12.719 1.00 97.12 83 ALA A CA 1
ATOM 665 C C . ALA A 1 83 ? -21.904 -5.005 -11.877 1.00 97.12 83 ALA A C 1
ATOM 667 O O . ALA A 1 83 ? -22.996 -4.703 -11.400 1.00 97.12 83 ALA A O 1
ATOM 668 N N . ARG A 1 84 ? -20.806 -4.270 -11.662 1.00 97.31 84 ARG A N 1
ATOM 669 C CA . ARG A 1 84 ? -20.753 -3.117 -10.761 1.00 97.31 84 ARG A CA 1
ATOM 670 C C . ARG A 1 84 ? -21.424 -1.893 -11.405 1.00 97.31 84 ARG A C 1
ATOM 672 O O . ARG A 1 84 ? -21.074 -1.561 -12.539 1.00 97.31 84 ARG A O 1
ATOM 679 N N . PRO A 1 85 ? -22.342 -1.196 -10.710 1.00 97.25 85 PRO A N 1
ATOM 680 C CA . PRO A 1 85 ? -22.902 0.051 -11.216 1.00 97.25 85 PRO A CA 1
ATOM 681 C C . PRO A 1 85 ? -21.844 1.166 -11.256 1.00 97.25 85 PRO A C 1
ATOM 683 O O . PRO A 1 85 ? -20.839 1.132 -10.544 1.00 97.25 85 PRO A O 1
ATOM 686 N N . SER A 1 86 ? -22.063 2.173 -12.104 1.00 95.25 86 SER A N 1
ATOM 687 C CA . SER A 1 86 ? -21.203 3.362 -12.125 1.00 95.25 86 SER A CA 1
ATOM 688 C C . SER A 1 86 ? -21.300 4.118 -10.795 1.00 95.25 86 SER A C 1
ATOM 690 O O . SER A 1 86 ? -22.391 4.243 -10.241 1.00 95.25 86 SER A O 1
ATOM 692 N N . GLY A 1 87 ? -20.171 4.617 -10.288 1.00 95.25 87 GLY A N 1
ATOM 693 C CA . GLY A 1 87 ? -20.105 5.350 -9.017 1.00 95.25 87 GLY A CA 1
ATOM 694 C C . GLY A 1 87 ? -20.150 4.484 -7.751 1.00 95.25 87 GLY A C 1
ATOM 695 O O . GLY A 1 87 ? -20.189 5.031 -6.655 1.00 95.25 87 GLY A O 1
ATOM 696 N N . ASP A 1 88 ? -20.136 3.154 -7.874 1.00 97.88 88 ASP A N 1
ATOM 697 C CA . ASP A 1 88 ? -20.037 2.247 -6.726 1.00 97.88 88 ASP A CA 1
ATOM 698 C C . ASP A 1 88 ? -18.719 2.463 -5.957 1.00 97.88 88 ASP A C 1
ATOM 700 O O . ASP A 1 88 ? -17.643 2.462 -6.561 1.00 97.88 88 ASP A O 1
ATOM 704 N N . LEU A 1 89 ? -18.815 2.652 -4.636 1.00 97.44 89 LEU A N 1
ATOM 705 C CA . LEU A 1 89 ? -17.675 2.879 -3.733 1.00 97.44 89 LEU A CA 1
ATOM 706 C C . LEU A 1 89 ? -17.199 1.598 -3.024 1.00 97.44 89 LEU A C 1
ATOM 708 O O . LEU A 1 89 ? -16.192 1.619 -2.318 1.00 97.44 89 LEU A O 1
ATOM 712 N N . GLY A 1 90 ? -17.916 0.486 -3.195 1.00 98.00 90 GLY A N 1
ATOM 713 C CA . GLY A 1 90 ? -17.727 -0.739 -2.430 1.00 98.00 90 GLY A CA 1
ATOM 714 C C . GLY A 1 90 ? -18.171 -0.641 -0.959 1.00 98.00 90 GLY A C 1
ATOM 715 O O . GLY A 1 90 ? -18.538 0.425 -0.460 1.00 98.00 90 GLY A O 1
ATOM 716 N N . PRO A 1 91 ? -18.171 -1.776 -0.239 1.00 98.19 91 PRO A N 1
ATOM 717 C CA . PRO A 1 91 ? -18.474 -1.810 1.187 1.00 98.19 91 PRO A CA 1
ATOM 718 C C . PRO A 1 91 ? -17.269 -1.383 2.038 1.00 98.19 91 PRO A C 1
ATOM 720 O O . PRO A 1 91 ? -16.126 -1.733 1.741 1.00 98.19 91 PRO A O 1
ATOM 723 N N . LEU A 1 92 ? -17.532 -0.720 3.168 1.00 98.56 92 LEU A N 1
ATOM 724 C CA . LEU A 1 92 ? -16.528 -0.473 4.204 1.00 98.56 92 LEU A CA 1
ATOM 725 C C . LEU A 1 92 ? -16.480 -1.662 5.175 1.00 98.56 92 LEU A C 1
ATOM 727 O O . LEU A 1 92 ? -17.275 -1.739 6.109 1.00 98.56 92 LEU A O 1
ATOM 731 N N . TYR A 1 93 ? -15.564 -2.604 4.938 1.00 98.69 93 TYR A N 1
ATOM 732 C CA . TYR A 1 93 ? -15.393 -3.773 5.806 1.00 98.69 93 TYR A CA 1
ATOM 733 C C . TYR A 1 93 ? -14.444 -3.452 6.980 1.00 98.69 93 TYR A C 1
ATOM 735 O O . TYR A 1 93 ? -13.273 -3.146 6.722 1.00 98.69 93 TYR A O 1
ATOM 743 N N . PRO A 1 94 ? -14.892 -3.519 8.251 1.00 98.81 94 PRO A N 1
ATOM 744 C CA . PRO A 1 94 ? -14.126 -2.990 9.383 1.00 98.81 94 PRO A CA 1
ATOM 745 C C . PRO A 1 94 ? -12.766 -3.666 9.587 1.00 98.81 94 PRO A C 1
ATOM 747 O O . PRO A 1 94 ? -11.754 -2.984 9.753 1.00 98.81 94 PRO A O 1
ATOM 750 N N . PHE A 1 95 ? -12.715 -4.998 9.485 1.00 98.88 95 PHE A N 1
ATOM 751 C CA . PHE A 1 95 ? -11.465 -5.753 9.601 1.00 98.88 95 PHE A CA 1
ATOM 752 C C . PHE A 1 95 ? -10.448 -5.356 8.516 1.00 98.88 95 PHE A C 1
ATOM 754 O O . PHE A 1 95 ? -9.281 -5.105 8.810 1.00 98.88 95 PHE A O 1
ATOM 761 N N . THR A 1 96 ? -10.887 -5.223 7.256 1.00 98.88 96 THR A N 1
ATOM 762 C CA . THR A 1 96 ? -10.018 -4.786 6.147 1.00 98.88 96 THR A CA 1
ATOM 763 C C . THR A 1 96 ? -9.517 -3.361 6.359 1.00 98.88 96 THR A C 1
ATOM 765 O O . THR A 1 96 ? -8.340 -3.092 6.118 1.00 98.88 96 THR A O 1
ATOM 768 N N . ALA A 1 97 ? -10.378 -2.461 6.844 1.00 98.88 97 ALA A N 1
ATOM 769 C CA . ALA A 1 97 ? -9.974 -1.106 7.195 1.00 98.88 97 ALA A CA 1
ATOM 770 C C . ALA A 1 97 ? -8.895 -1.109 8.291 1.00 98.88 97 ALA A C 1
ATOM 772 O O . ALA A 1 97 ? -7.908 -0.389 8.158 1.00 98.88 97 ALA A O 1
ATOM 773 N N . GLY A 1 98 ? -9.028 -1.958 9.316 1.00 98.88 98 GLY A N 1
ATOM 774 C CA . GLY A 1 98 ? -8.034 -2.090 10.384 1.00 98.88 98 GLY A CA 1
ATOM 775 C C . GLY A 1 98 ? -6.664 -2.543 9.876 1.00 98.88 98 GLY A C 1
ATOM 776 O O . GLY A 1 98 ? -5.662 -1.904 10.191 1.00 98.88 98 GLY A O 1
ATOM 777 N N . VAL A 1 99 ? -6.607 -3.573 9.020 1.00 98.94 99 VAL A N 1
ATOM 778 C CA . VAL A 1 99 ? -5.340 -4.030 8.409 1.00 98.94 99 VAL A CA 1
ATOM 779 C C . VAL A 1 99 ? -4.710 -2.936 7.539 1.00 98.94 99 VAL A C 1
ATOM 781 O O . VAL A 1 99 ? -3.522 -2.642 7.672 1.00 98.94 99 VAL A O 1
ATOM 784 N N . TYR A 1 100 ? -5.497 -2.316 6.653 1.00 98.88 100 TYR A N 1
ATOM 785 C CA . TYR A 1 100 ? -4.985 -1.322 5.705 1.00 98.88 100 TYR A CA 1
ATOM 786 C C . TYR A 1 100 ? -4.492 -0.052 6.416 1.00 98.88 100 TYR A C 1
ATOM 788 O O . TYR A 1 100 ? -3.417 0.461 6.105 1.00 98.88 100 TYR A O 1
ATOM 796 N N . VAL A 1 101 ? -5.233 0.428 7.420 1.00 98.94 101 VAL A N 1
ATOM 797 C CA . VAL A 1 101 ? -4.829 1.591 8.223 1.00 98.94 101 VAL A CA 1
ATOM 798 C C . VAL A 1 101 ? -3.628 1.266 9.115 1.00 98.94 101 VAL A C 1
ATOM 800 O O . VAL A 1 101 ? -2.761 2.123 9.264 1.00 98.94 101 VAL A O 1
ATOM 803 N N . ALA A 1 102 ? -3.504 0.042 9.640 1.00 98.94 102 ALA A N 1
ATOM 804 C CA . ALA A 1 102 ? -2.310 -0.377 10.380 1.00 98.94 102 ALA A CA 1
ATOM 805 C C . ALA A 1 102 ? -1.048 -0.335 9.524 1.00 98.94 102 ALA A C 1
ATOM 807 O O . ALA A 1 102 ? -0.028 0.176 9.979 1.00 98.94 102 ALA A O 1
ATOM 808 N N . LEU A 1 103 ? -1.124 -0.809 8.277 1.00 98.94 103 LEU A N 1
ATOM 809 C CA . LEU A 1 103 ? -0.013 -0.712 7.333 1.00 98.94 103 LEU A CA 1
ATOM 810 C C . LEU A 1 103 ? 0.359 0.752 7.039 1.00 98.94 103 LEU A C 1
ATOM 812 O O . LEU A 1 103 ? 1.537 1.097 7.118 1.00 98.94 103 LEU A O 1
ATOM 816 N N . MET A 1 104 ? -0.624 1.619 6.758 1.00 98.88 104 MET A N 1
ATOM 817 C CA . MET A 1 104 ? -0.370 3.049 6.512 1.00 98.88 104 MET A CA 1
ATOM 818 C C . MET A 1 104 ? 0.302 3.726 7.713 1.00 98.88 104 MET A C 1
ATOM 820 O O . MET A 1 104 ? 1.300 4.425 7.553 1.00 98.88 104 MET A O 1
ATOM 824 N N . MET A 1 105 ? -0.199 3.484 8.927 1.00 98.94 105 MET A N 1
ATOM 825 C CA . MET A 1 105 ? 0.371 4.063 10.147 1.00 98.94 105 MET A CA 1
ATOM 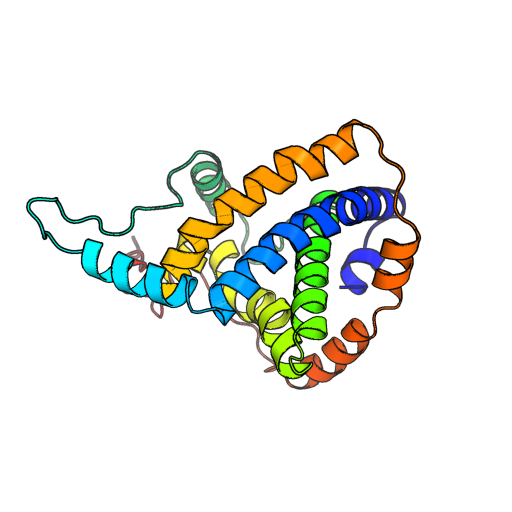826 C C . MET A 1 105 ? 1.767 3.510 10.461 1.00 98.94 105 MET A C 1
ATOM 828 O O . MET A 1 105 ? 2.643 4.270 10.871 1.00 98.94 105 MET A O 1
ATOM 832 N N . ALA A 1 106 ? 2.010 2.220 10.216 1.00 98.88 106 ALA A N 1
ATOM 833 C CA . ALA A 1 106 ? 3.337 1.629 10.359 1.00 98.88 106 ALA A CA 1
ATOM 834 C C . ALA A 1 106 ? 4.349 2.253 9.381 1.00 98.88 106 ALA A C 1
ATOM 836 O O . ALA A 1 106 ? 5.475 2.552 9.779 1.00 98.88 106 ALA A O 1
ATOM 837 N N . GLN A 1 107 ? 3.952 2.510 8.128 1.00 98.94 107 GLN A N 1
ATOM 838 C CA . GLN A 1 107 ? 4.808 3.175 7.139 1.00 98.94 107 GLN A CA 1
ATOM 839 C C . GLN A 1 107 ? 5.128 4.618 7.548 1.00 98.94 107 GLN A C 1
ATOM 841 O O . GLN A 1 107 ? 6.292 5.022 7.508 1.00 98.94 107 GLN A O 1
ATOM 846 N N . ILE A 1 108 ? 4.117 5.365 8.007 1.00 98.88 108 ILE A N 1
ATOM 847 C CA . ILE A 1 108 ? 4.284 6.722 8.545 1.00 98.88 108 ILE A CA 1
ATOM 848 C C . ILE A 1 108 ? 5.320 6.727 9.670 1.00 98.88 108 ILE A C 1
ATOM 850 O O . ILE A 1 108 ? 6.219 7.567 9.670 1.00 98.88 108 ILE A O 1
ATOM 854 N N . GLU A 1 109 ? 5.228 5.785 10.611 1.00 98.88 109 GLU A N 1
ATOM 855 C CA . GLU A 1 109 ? 6.152 5.717 11.740 1.00 98.88 109 GLU A CA 1
ATOM 856 C C . GLU A 1 109 ? 7.582 5.371 11.309 1.00 98.88 109 GLU A C 1
ATOM 858 O O . GLU A 1 109 ? 8.523 6.010 11.784 1.00 98.88 109 GLU A O 1
ATOM 863 N N . ILE A 1 110 ? 7.768 4.429 10.377 1.00 98.81 110 ILE A N 1
ATOM 864 C CA . ILE A 1 110 ? 9.099 4.111 9.837 1.00 98.81 110 ILE A CA 1
ATOM 865 C C . ILE A 1 110 ? 9.735 5.352 9.213 1.00 98.81 110 ILE A C 1
ATOM 867 O O . ILE A 1 110 ? 10.841 5.732 9.602 1.00 98.81 110 ILE A O 1
ATOM 871 N N . LEU A 1 111 ? 9.034 6.036 8.308 1.00 98.88 111 LEU A N 1
ATOM 872 C CA . LEU A 1 111 ? 9.576 7.221 7.642 1.00 98.88 111 LEU A CA 1
ATOM 873 C C . LEU A 1 111 ? 9.815 8.374 8.632 1.00 98.88 111 LEU A C 1
ATOM 875 O O . LEU A 1 111 ? 10.850 9.043 8.566 1.00 98.88 111 LEU A O 1
ATOM 879 N N . ARG A 1 112 ? 8.922 8.560 9.615 1.00 98.69 112 ARG A N 1
ATOM 880 C CA . ARG A 1 112 ? 9.092 9.534 10.705 1.00 98.69 112 ARG A CA 1
ATOM 881 C C . ARG A 1 112 ? 10.364 9.258 11.504 1.00 98.69 112 ARG A C 1
ATOM 883 O O . ARG A 1 112 ? 11.155 10.171 11.733 1.00 98.69 112 ARG A O 1
ATOM 890 N N . LYS A 1 113 ? 10.605 8.004 11.900 1.00 98.75 113 LYS A N 1
ATOM 891 C CA . LYS A 1 113 ? 11.810 7.606 12.652 1.00 98.75 113 LYS A CA 1
ATOM 892 C C . LYS A 1 113 ? 13.083 7.633 11.813 1.00 98.75 113 LYS A C 1
ATOM 894 O O . LYS A 1 113 ? 14.162 7.810 12.372 1.00 98.75 113 LYS A O 1
ATOM 899 N N . LYS A 1 114 ? 12.967 7.503 10.493 1.00 98.69 114 LYS A N 1
ATOM 900 C CA . LYS A 1 114 ? 14.084 7.627 9.551 1.00 98.69 114 LYS A CA 1
ATOM 901 C C . LYS A 1 114 ? 14.360 9.071 9.103 1.00 98.69 114 LYS A C 1
ATOM 903 O O . LYS A 1 114 ? 15.310 9.294 8.362 1.00 98.69 114 LYS A O 1
ATOM 908 N N . GLY A 1 115 ? 13.617 10.051 9.628 1.00 98.62 115 GLY A N 1
ATOM 909 C CA . GLY A 1 115 ? 13.935 11.478 9.505 1.00 98.62 115 GLY A CA 1
ATOM 910 C C . GLY A 1 115 ? 13.314 12.185 8.300 1.00 98.62 115 GLY A C 1
ATOM 911 O O . GLY A 1 115 ? 13.771 13.268 7.939 1.00 98.62 115 GLY A O 1
ATOM 912 N N . HIS A 1 116 ? 12.284 11.600 7.686 1.00 98.81 116 HIS A N 1
ATOM 913 C CA . HIS A 1 116 ? 11.569 12.219 6.572 1.00 98.81 116 HIS A CA 1
ATOM 914 C C . HIS A 1 116 ? 10.662 13.373 7.025 1.00 98.81 116 HIS A C 1
ATOM 916 O O . HIS A 1 116 ? 10.181 13.422 8.160 1.00 98.81 116 HIS A O 1
ATOM 922 N N . SER A 1 117 ? 10.406 14.313 6.113 1.00 98.62 117 SER A N 1
ATOM 923 C CA . SER A 1 117 ? 9.491 15.437 6.358 1.00 98.62 117 SER A CA 1
ATOM 924 C C . SER A 1 117 ? 8.025 14.991 6.317 1.00 98.62 117 SER A C 1
ATOM 926 O O . SER A 1 117 ? 7.677 14.077 5.573 1.00 98.62 117 SER A O 1
ATOM 928 N N . TYR A 1 118 ? 7.126 15.668 7.044 1.00 98.25 118 TYR A N 1
ATOM 929 C CA . TYR A 1 118 ? 5.697 15.315 7.020 1.00 98.25 118 TYR A CA 1
ATOM 930 C C . TYR A 1 118 ? 5.082 15.381 5.621 1.00 98.25 118 TYR A C 1
ATOM 932 O O . TYR A 1 118 ? 4.277 14.521 5.283 1.00 98.25 118 TYR A O 1
ATOM 940 N N . SER A 1 119 ? 5.461 16.361 4.797 1.00 98.06 119 SER A N 1
ATOM 941 C CA . SER A 1 119 ? 4.949 16.462 3.428 1.00 98.06 119 SER A CA 1
ATOM 942 C C . SER A 1 119 ? 5.334 15.251 2.583 1.00 98.06 119 SER A C 1
ATOM 944 O O . SER A 1 119 ? 4.515 14.767 1.813 1.00 98.06 119 SER A O 1
ATOM 946 N N . GLU A 1 120 ? 6.557 14.745 2.733 1.00 98.50 120 GLU A N 1
ATOM 947 C CA . GLU A 1 120 ? 7.004 13.537 2.035 1.00 98.50 120 GLU A CA 1
ATOM 948 C C . GLU A 1 120 ? 6.288 12.300 2.585 1.00 98.50 120 GLU A C 1
ATOM 950 O O . GLU A 1 120 ? 5.663 11.568 1.828 1.00 98.50 120 GLU A O 1
ATOM 955 N N . ILE A 1 121 ? 6.257 12.134 3.911 1.00 98.62 121 ILE A N 1
ATOM 956 C CA . ILE A 1 121 ? 5.577 11.015 4.580 1.00 98.62 121 ILE A CA 1
ATOM 957 C C . ILE A 1 121 ? 4.109 10.913 4.153 1.00 98.62 121 ILE A C 1
ATOM 959 O O . ILE A 1 121 ? 3.631 9.826 3.829 1.00 98.62 121 ILE A O 1
ATOM 963 N N . ILE A 1 122 ? 3.386 12.034 4.166 1.00 98.62 122 ILE A N 1
ATOM 964 C CA . ILE A 1 122 ? 1.954 12.080 3.863 1.00 98.62 122 ILE A CA 1
ATOM 965 C C . ILE A 1 122 ? 1.699 11.833 2.377 1.00 98.62 122 ILE A C 1
ATOM 967 O O . ILE A 1 122 ? 0.754 11.116 2.046 1.00 98.62 122 ILE A O 1
ATOM 971 N N . ASN A 1 123 ? 2.526 12.381 1.482 1.00 97.94 123 ASN A N 1
ATOM 972 C CA . ASN A 1 123 ? 2.375 12.104 0.056 1.00 97.94 123 ASN A CA 1
ATOM 973 C C . ASN A 1 123 ? 2.603 10.618 -0.248 1.00 97.94 123 ASN A C 1
ATOM 975 O O . ASN A 1 123 ? 1.718 9.982 -0.814 1.00 97.94 123 ASN A O 1
ATOM 979 N N . GLU A 1 124 ? 3.712 10.057 0.233 1.00 98.25 124 GLU A N 1
ATOM 980 C CA . GLU A 1 124 ? 4.141 8.680 -0.052 1.00 98.25 124 GLU A CA 1
ATOM 981 C C . GLU A 1 124 ? 3.297 7.607 0.661 1.00 98.25 124 GLU A C 1
ATOM 983 O O . GLU A 1 124 ? 3.184 6.474 0.196 1.00 98.25 124 GLU A O 1
ATOM 988 N N . SER A 1 125 ? 2.703 7.930 1.816 1.00 98.38 125 SER A N 1
ATOM 989 C CA . SER A 1 125 ? 2.001 6.938 2.658 1.00 98.38 125 SER A CA 1
ATOM 990 C C . SER A 1 125 ? 0.486 7.112 2.697 1.00 98.38 125 SER A C 1
ATOM 992 O O . SER A 1 125 ? -0.206 6.257 3.249 1.00 98.38 125 SER A O 1
ATOM 994 N N . VAL A 1 126 ? -0.043 8.217 2.158 1.00 98.44 126 VAL A N 1
ATOM 995 C CA . VAL A 1 126 ? -1.479 8.530 2.208 1.00 98.44 126 VAL A CA 1
ATOM 996 C C . VAL A 1 126 ? -1.984 9.049 0.867 1.00 98.44 126 VAL A C 1
ATOM 998 O O . VAL A 1 126 ? -2.785 8.364 0.232 1.00 98.44 126 VAL A O 1
ATOM 1001 N N . ILE A 1 127 ? -1.545 10.238 0.435 1.00 97.81 127 ILE A N 1
ATOM 1002 C CA . ILE A 1 127 ? -2.152 10.955 -0.702 1.00 97.81 127 ILE A CA 1
ATOM 1003 C C . ILE A 1 127 ? -1.959 10.181 -2.002 1.00 97.81 127 ILE A C 1
ATOM 1005 O O . ILE A 1 127 ? -2.935 9.935 -2.704 1.00 97.81 127 ILE A O 1
ATOM 1009 N N . GLU A 1 128 ? -0.742 9.731 -2.313 1.00 98.12 128 GLU A N 1
ATOM 1010 C CA . GLU A 1 128 ? -0.492 8.998 -3.556 1.00 98.12 128 GLU A CA 1
ATOM 1011 C C . GLU A 1 128 ? -1.308 7.701 -3.618 1.00 98.12 128 GLU A C 1
ATOM 1013 O O . GLU A 1 128 ? -1.887 7.372 -4.656 1.00 98.12 128 GLU A O 1
ATOM 1018 N N . ALA A 1 129 ? -1.447 7.000 -2.490 1.00 98.06 129 ALA A N 1
ATOM 1019 C CA . ALA A 1 129 ? -2.266 5.801 -2.431 1.00 98.06 129 ALA A CA 1
ATOM 1020 C C . ALA A 1 129 ? -3.735 6.099 -2.778 1.00 98.06 129 ALA A C 1
ATOM 1022 O O . ALA A 1 129 ? -4.301 5.423 -3.637 1.00 98.06 129 ALA A O 1
ATOM 1023 N N . VAL A 1 130 ? -4.362 7.093 -2.138 1.00 97.81 130 VAL A N 1
ATOM 1024 C CA . VAL A 1 130 ? -5.818 7.309 -2.251 1.00 97.81 130 VAL A CA 1
ATOM 1025 C C . VAL A 1 130 ? -6.240 8.191 -3.426 1.00 97.81 130 VAL A C 1
ATOM 1027 O O . VAL A 1 130 ? -7.287 7.921 -4.009 1.00 97.81 130 VAL A O 1
ATOM 1030 N N . ASP A 1 131 ? -5.429 9.178 -3.810 1.00 96.88 131 ASP A N 1
ATOM 1031 C CA . ASP A 1 131 ? -5.778 10.149 -4.855 1.00 96.88 131 ASP A CA 1
ATOM 1032 C C . ASP A 1 131 ? -5.170 9.788 -6.227 1.00 96.88 131 ASP A C 1
ATOM 1034 O O . ASP A 1 131 ? -5.642 10.284 -7.250 1.00 96.88 131 ASP A O 1
ATOM 1038 N N . SER A 1 132 ? -4.158 8.906 -6.281 1.00 97.25 132 SER A N 1
ATOM 1039 C CA . SER A 1 132 ? -3.484 8.517 -7.534 1.00 97.25 132 SER A CA 1
ATOM 1040 C C . SER A 1 132 ? -3.605 7.023 -7.845 1.00 97.25 132 SER A C 1
ATOM 1042 O O . SER A 1 132 ? -4.160 6.653 -8.879 1.00 97.25 132 SER A O 1
ATOM 1044 N N . LEU A 1 133 ? -3.137 6.138 -6.960 1.00 98.31 133 LEU A N 1
ATOM 1045 C CA . LEU A 1 133 ? -2.925 4.721 -7.290 1.00 98.31 133 LEU A CA 1
ATOM 1046 C C . LEU A 1 133 ? -4.186 3.852 -7.150 1.00 98.31 133 LEU A C 1
ATOM 1048 O O . LEU A 1 133 ? -4.560 3.129 -8.081 1.00 98.31 133 LEU A O 1
ATOM 1052 N N . ASN A 1 134 ? -4.874 3.921 -6.009 1.00 98.44 134 ASN A N 1
ATOM 1053 C CA . ASN A 1 134 ? -6.061 3.107 -5.732 1.00 98.44 134 ASN A CA 1
ATOM 1054 C C . ASN A 1 134 ? -7.194 3.273 -6.766 1.00 98.44 134 ASN A C 1
ATOM 1056 O O . ASN A 1 134 ? -7.814 2.255 -7.098 1.00 98.44 134 ASN A O 1
ATOM 1060 N N . PRO A 1 135 ? -7.447 4.465 -7.352 1.00 98.56 135 PRO A N 1
ATOM 1061 C CA . PRO A 1 135 ? -8.406 4.618 -8.447 1.00 98.56 135 PRO A CA 1
ATOM 1062 C C . PRO A 1 135 ? -8.157 3.669 -9.630 1.00 98.56 135 PRO A C 1
ATOM 1064 O O . PRO A 1 135 ? -9.103 3.077 -10.156 1.00 98.56 135 PRO A O 1
ATOM 1067 N N . PHE A 1 136 ? -6.897 3.414 -10.002 1.00 98.50 136 PHE A N 1
ATOM 1068 C CA . PHE A 1 136 ? -6.567 2.447 -11.058 1.00 98.50 136 PHE A CA 1
ATOM 1069 C C . PHE A 1 136 ? -6.881 1.009 -10.630 1.00 98.50 136 PHE A C 1
ATOM 1071 O O . PHE A 1 136 ? -7.436 0.227 -11.409 1.00 98.50 136 PHE A O 1
ATOM 1078 N N . MET A 1 137 ? -6.591 0.642 -9.377 1.00 98.50 137 MET A N 1
ATOM 1079 C CA . MET A 1 137 ? -6.949 -0.685 -8.867 1.00 98.50 137 MET A CA 1
ATOM 1080 C C . MET A 1 137 ? -8.471 -0.879 -8.851 1.00 98.50 137 MET A C 1
ATOM 1082 O O . MET A 1 137 ? -8.968 -1.938 -9.244 1.00 98.50 137 MET A O 1
ATOM 1086 N N . HIS A 1 138 ? -9.219 0.155 -8.466 1.00 98.38 138 HIS A N 1
ATOM 1087 C CA . HIS A 1 138 ? -10.677 0.147 -8.490 1.00 98.38 138 HIS A CA 1
ATOM 1088 C C . HIS A 1 138 ? -11.232 0.028 -9.919 1.00 98.38 138 HIS A C 1
ATOM 1090 O O . HIS A 1 138 ? -12.199 -0.712 -10.150 1.00 98.38 138 HIS A O 1
ATOM 1096 N N . ALA A 1 139 ? -10.612 0.706 -10.888 1.00 97.50 139 ALA A N 1
ATOM 1097 C CA . ALA A 1 139 ? -11.007 0.663 -12.290 1.00 97.50 139 ALA A CA 1
ATOM 1098 C C . ALA A 1 139 ? -10.801 -0.729 -12.903 1.00 97.50 139 ALA A C 1
ATOM 1100 O O . ALA A 1 139 ? -11.711 -1.249 -13.552 1.00 97.50 139 ALA A O 1
ATOM 1101 N N . ARG A 1 140 ? -9.637 -1.369 -12.695 1.00 97.56 140 ARG A N 1
ATOM 1102 C CA . ARG A 1 140 ? -9.317 -2.602 -13.439 1.00 97.56 140 ARG A CA 1
ATOM 1103 C C . ARG A 1 140 ? -8.413 -3.622 -12.738 1.00 97.56 140 ARG A C 1
ATOM 1105 O O . ARG A 1 140 ? -7.883 -4.517 -13.390 1.00 97.56 140 ARG A O 1
ATOM 1112 N N . GLY A 1 141 ? -8.321 -3.577 -11.413 1.00 98.19 141 GLY A N 1
ATOM 1113 C CA . GLY A 1 141 ? -7.558 -4.532 -10.604 1.00 98.19 141 GLY A CA 1
ATOM 1114 C C . GLY A 1 141 ? -6.063 -4.212 -10.516 1.00 98.19 141 GLY A C 1
ATOM 1115 O O . GLY A 1 141 ? -5.587 -3.223 -11.068 1.00 98.19 141 GLY A O 1
ATOM 1116 N N . VAL A 1 142 ? -5.311 -5.056 -9.798 1.00 98.44 142 VAL A N 1
ATOM 1117 C CA . VAL A 1 142 ? -3.940 -4.727 -9.357 1.00 98.44 142 VAL A CA 1
ATOM 1118 C C . VAL A 1 142 ? -2.959 -4.454 -10.487 1.00 98.44 142 VAL A C 1
ATOM 1120 O O . VAL A 1 142 ? -2.158 -3.536 -10.358 1.00 98.44 142 VAL A O 1
ATOM 1123 N N . SER A 1 143 ? -3.020 -5.191 -11.603 1.00 97.88 143 SER A N 1
ATOM 1124 C CA . SER A 1 143 ? -2.091 -4.959 -12.718 1.00 97.88 143 SER A CA 1
ATOM 1125 C C . SER A 1 143 ? -2.297 -3.567 -13.315 1.00 97.88 143 SER A C 1
ATOM 1127 O O . SER A 1 143 ? -1.324 -2.917 -13.676 1.00 97.88 143 SER A O 1
ATOM 1129 N N . PHE A 1 144 ? -3.526 -3.042 -13.328 1.00 98.25 144 PHE A N 1
ATOM 1130 C CA . PHE A 1 144 ? -3.774 -1.703 -13.858 1.00 98.25 144 PHE A CA 1
ATOM 1131 C C . PHE A 1 144 ? -3.207 -0.586 -12.984 1.00 98.25 144 PHE A C 1
ATOM 1133 O O . PHE A 1 144 ? -2.839 0.456 -13.511 1.00 98.25 144 PHE A O 1
ATOM 1140 N N . MET A 1 145 ? -3.083 -0.814 -11.678 1.00 98.62 145 MET A N 1
ATOM 1141 C CA . MET A 1 145 ? -2.336 0.080 -10.797 1.00 98.62 145 MET A CA 1
ATOM 1142 C C . MET A 1 145 ? -0.828 -0.148 -10.957 1.00 98.62 145 MET A C 1
ATOM 1144 O O . MET A 1 145 ? -0.099 0.740 -11.380 1.00 98.62 145 MET A O 1
ATOM 1148 N N . VAL A 1 146 ? -0.358 -1.366 -10.674 1.00 98.56 146 VAL A N 1
ATOM 1149 C CA . VAL A 1 146 ? 1.073 -1.683 -10.565 1.00 98.56 146 VAL A CA 1
ATOM 1150 C C . VAL A 1 146 ? 1.805 -1.520 -11.892 1.00 98.56 146 VAL A C 1
ATOM 1152 O O . VAL A 1 146 ? 2.880 -0.928 -11.930 1.00 98.56 146 VAL A O 1
ATOM 1155 N N . ASP A 1 147 ? 1.264 -2.054 -12.988 1.00 98.38 147 ASP A N 1
ATOM 1156 C CA . ASP A 1 147 ? 1.975 -2.079 -14.265 1.00 98.38 147 ASP A CA 1
ATOM 1157 C C . ASP A 1 147 ? 1.937 -0.741 -15.008 1.00 98.38 147 ASP A C 1
ATOM 1159 O O . ASP A 1 147 ? 2.740 -0.554 -15.920 1.00 98.38 147 ASP A O 1
ATOM 1163 N N . ASN A 1 148 ? 1.103 0.217 -14.583 1.00 98.38 148 ASN A N 1
ATOM 1164 C CA . ASN A 1 148 ? 1.191 1.603 -15.051 1.00 98.38 148 ASN A CA 1
ATOM 1165 C C . ASN A 1 148 ? 2.353 2.376 -14.404 1.00 98.38 148 ASN A C 1
ATOM 1167 O O . ASN A 1 148 ? 2.862 3.315 -15.016 1.00 98.38 148 ASN A O 1
ATOM 1171 N N . CYS A 1 149 ? 2.860 1.939 -13.247 1.00 98.50 149 CYS A N 1
ATOM 1172 C CA . CYS A 1 149 ? 4.019 2.553 -12.597 1.00 98.50 149 CYS A CA 1
ATOM 1173 C C . CYS A 1 149 ? 5.345 2.264 -13.339 1.00 98.50 149 CYS A C 1
ATOM 1175 O O . CYS A 1 149 ? 5.393 1.633 -14.402 1.00 98.50 149 CYS A O 1
ATOM 1177 N N . SER A 1 150 ? 6.459 2.773 -12.805 1.00 98.69 150 SER A N 1
ATOM 1178 C CA . SER A 1 150 ? 7.806 2.559 -13.355 1.00 98.69 150 SER A CA 1
ATOM 1179 C C . SER A 1 150 ? 8.263 1.095 -13.257 1.00 98.69 150 SER A C 1
ATOM 1181 O O . SER A 1 150 ? 7.739 0.309 -12.468 1.00 98.69 150 SER A O 1
ATOM 1183 N N . THR A 1 151 ? 9.290 0.713 -14.022 1.00 98.69 151 THR A N 1
ATOM 1184 C CA . THR A 1 151 ? 9.901 -0.628 -13.929 1.00 98.69 151 THR A CA 1
ATOM 1185 C C . THR A 1 151 ? 10.388 -0.944 -12.512 1.00 98.69 151 THR A C 1
ATOM 1187 O O . THR A 1 151 ? 10.184 -2.060 -12.040 1.00 98.69 151 THR A O 1
ATOM 1190 N N . THR A 1 152 ? 10.969 0.036 -11.811 1.00 98.81 152 THR A N 1
ATOM 1191 C CA . THR A 1 152 ? 11.403 -0.101 -10.412 1.00 98.81 152 THR A CA 1
ATOM 1192 C C . THR A 1 152 ? 10.226 -0.435 -9.498 1.00 98.81 152 THR A C 1
ATOM 1194 O O . THR A 1 152 ? 10.293 -1.414 -8.760 1.00 98.81 152 THR A O 1
ATOM 1197 N N . ALA A 1 153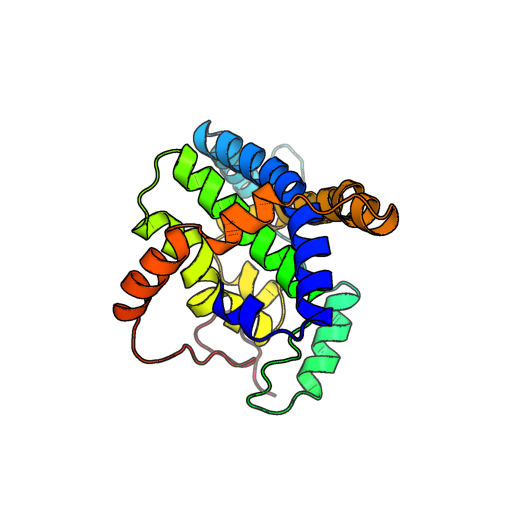 ? 9.113 0.298 -9.607 1.00 98.75 153 ALA A N 1
ATOM 1198 C CA . ALA A 1 153 ? 7.913 0.044 -8.809 1.00 98.75 153 ALA A CA 1
ATOM 1199 C C . ALA A 1 153 ? 7.272 -1.318 -9.134 1.00 98.75 153 ALA A C 1
ATOM 1201 O O . ALA A 1 153 ? 6.865 -2.054 -8.237 1.00 98.75 153 ALA A O 1
ATOM 1202 N N . ARG A 1 154 ? 7.239 -1.704 -10.416 1.00 98.75 154 ARG A N 1
ATOM 1203 C CA . ARG A 1 154 ? 6.713 -3.004 -10.866 1.00 98.75 154 ARG A CA 1
ATOM 1204 C C . ARG A 1 154 ? 7.513 -4.183 -10.320 1.00 98.75 154 ARG A C 1
ATOM 1206 O O . ARG A 1 154 ? 6.908 -5.187 -9.939 1.00 98.75 154 ARG A O 1
ATOM 1213 N N . LEU A 1 155 ? 8.843 -4.065 -10.292 1.00 98.88 155 LEU A N 1
ATOM 1214 C CA . LEU A 1 155 ? 9.746 -5.049 -9.692 1.00 98.88 155 LEU A CA 1
ATOM 1215 C C . LEU A 1 155 ? 9.595 -5.080 -8.168 1.00 98.88 155 LEU A C 1
ATOM 1217 O O . LEU A 1 155 ? 9.431 -6.161 -7.607 1.00 98.88 155 LEU A O 1
ATOM 1221 N N . GLY A 1 156 ? 9.575 -3.911 -7.520 1.00 98.81 156 GLY A N 1
ATOM 1222 C CA . GLY A 1 156 ? 9.398 -3.783 -6.073 1.00 98.81 156 GLY A CA 1
ATOM 1223 C C . GLY A 1 156 ? 8.086 -4.407 -5.598 1.00 98.81 156 GLY A C 1
ATOM 1224 O O . GLY A 1 156 ? 8.096 -5.269 -4.725 1.00 98.81 156 GLY A O 1
ATOM 1225 N N . SER A 1 157 ? 6.963 -4.088 -6.249 1.00 98.88 157 SER A N 1
ATOM 1226 C CA . SER A 1 157 ? 5.660 -4.692 -5.940 1.00 98.88 157 SER A CA 1
ATOM 1227 C C . SER A 1 157 ? 5.701 -6.222 -6.033 1.00 98.88 157 SER A C 1
ATOM 1229 O O . SER A 1 157 ? 5.243 -6.912 -5.124 1.00 98.88 157 SER A O 1
ATOM 1231 N N . ARG A 1 158 ? 6.324 -6.773 -7.083 1.00 98.81 158 ARG A N 1
ATOM 1232 C CA . ARG A 1 158 ? 6.459 -8.228 -7.275 1.00 98.81 158 ARG A CA 1
ATOM 1233 C C . ARG A 1 158 ? 7.384 -8.892 -6.250 1.00 98.81 158 ARG A C 1
ATOM 1235 O O . ARG A 1 158 ? 7.144 -10.046 -5.907 1.00 98.81 158 ARG A O 1
ATOM 1242 N N . LYS A 1 159 ? 8.419 -8.193 -5.771 1.00 98.88 159 LYS A N 1
ATOM 1243 C CA . LYS A 1 159 ? 9.339 -8.691 -4.736 1.00 98.88 159 LYS A CA 1
ATOM 1244 C C . LYS A 1 159 ? 8.696 -8.659 -3.345 1.00 98.88 159 LYS A C 1
ATOM 1246 O O . LYS A 1 159 ? 8.795 -9.639 -2.611 1.00 98.88 159 LYS A O 1
ATOM 1251 N N . TRP A 1 160 ? 8.043 -7.554 -2.988 1.00 98.88 160 TRP A N 1
ATOM 1252 C CA . TRP A 1 160 ? 7.641 -7.278 -1.607 1.00 98.88 160 TRP A CA 1
ATOM 1253 C C . TRP A 1 160 ? 6.188 -7.636 -1.286 1.00 98.88 160 TRP A C 1
ATOM 1255 O O . TRP A 1 160 ? 5.920 -8.018 -0.151 1.00 98.88 160 TRP A O 1
ATOM 1265 N N . ALA A 1 161 ? 5.251 -7.615 -2.246 1.00 98.88 161 ALA A N 1
ATOM 1266 C CA . ALA A 1 161 ? 3.858 -7.992 -1.966 1.00 98.88 161 ALA A CA 1
ATOM 1267 C C . ALA A 1 161 ? 3.711 -9.400 -1.342 1.00 98.88 161 ALA A C 1
ATOM 1269 O O . ALA A 1 161 ? 2.974 -9.527 -0.363 1.00 98.88 161 ALA A O 1
ATOM 1270 N N . PRO A 1 162 ? 4.447 -10.442 -1.793 1.00 98.88 162 PRO A N 1
ATOM 1271 C CA . PRO A 1 162 ? 4.407 -11.751 -1.138 1.00 98.88 162 PRO A CA 1
ATOM 1272 C C . PRO A 1 162 ? 4.888 -11.732 0.319 1.00 98.88 162 PRO A C 1
ATOM 1274 O O . PRO A 1 162 ? 4.437 -12.543 1.119 1.00 98.88 162 PRO A O 1
ATOM 1277 N N . ARG A 1 163 ? 5.792 -10.815 0.692 1.00 98.88 163 ARG A N 1
ATOM 1278 C CA . ARG A 1 163 ? 6.303 -10.706 2.068 1.00 98.88 163 ARG A CA 1
ATOM 1279 C C . ARG A 1 163 ? 5.210 -10.228 3.023 1.00 98.88 163 ARG A C 1
ATOM 1281 O O . ARG A 1 163 ? 5.066 -10.796 4.100 1.00 98.88 163 ARG A O 1
ATOM 1288 N N . PHE A 1 164 ? 4.407 -9.252 2.594 1.00 98.88 164 PHE A N 1
ATOM 1289 C CA . PHE A 1 164 ? 3.257 -8.768 3.362 1.00 98.88 164 PHE A CA 1
ATOM 1290 C C . PHE A 1 164 ? 2.145 -9.816 3.478 1.00 98.88 164 PHE A C 1
ATOM 1292 O O . PHE A 1 164 ? 1.604 -10.004 4.562 1.00 98.88 164 PHE A O 1
ATOM 1299 N N . ASP A 1 165 ? 1.838 -10.541 2.398 1.00 98.88 165 ASP A N 1
ATOM 1300 C CA . ASP A 1 165 ? 0.880 -11.658 2.442 1.00 98.88 165 ASP A CA 1
ATOM 1301 C C . ASP A 1 165 ? 1.299 -12.704 3.494 1.00 98.88 165 ASP A C 1
ATOM 1303 O O . ASP A 1 165 ? 0.543 -13.044 4.411 1.00 98.88 165 ASP A O 1
ATOM 1307 N N . TYR A 1 166 ? 2.558 -13.143 3.427 1.00 98.81 166 TYR A N 1
ATOM 1308 C CA . TYR A 1 166 ? 3.078 -14.161 4.333 1.00 98.81 166 TYR A CA 1
ATOM 1309 C C . TYR A 1 166 ? 3.117 -13.683 5.784 1.00 98.81 166 TYR A C 1
ATOM 1311 O O . TYR A 1 166 ? 2.671 -14.422 6.659 1.00 98.81 166 TYR A O 1
ATOM 1319 N N . ILE A 1 167 ? 3.606 -12.470 6.063 1.00 98.88 167 ILE A N 1
ATOM 1320 C CA . ILE A 1 167 ? 3.726 -11.991 7.447 1.00 98.88 167 ILE A CA 1
ATOM 1321 C C . ILE A 1 167 ? 2.351 -11.787 8.097 1.00 98.88 167 ILE A C 1
ATOM 1323 O O . ILE A 1 167 ? 2.156 -12.143 9.262 1.00 98.88 167 ILE A O 1
ATOM 1327 N N . LEU A 1 168 ? 1.369 -11.288 7.335 1.00 98.88 168 LEU A N 1
ATOM 1328 C CA . LEU A 1 168 ? 0.000 -11.132 7.816 1.00 98.88 168 LEU A CA 1
ATOM 1329 C C . LEU A 1 168 ? -0.619 -12.498 8.104 1.00 98.88 168 LEU A C 1
ATOM 1331 O O . LEU A 1 168 ? -1.175 -12.700 9.179 1.00 98.88 168 LEU A O 1
ATOM 1335 N N . THR A 1 169 ? -0.462 -13.457 7.193 1.00 98.88 169 THR A N 1
ATOM 1336 C CA . THR A 1 169 ? -1.008 -14.807 7.367 1.00 98.88 169 THR A CA 1
ATOM 1337 C C . THR A 1 169 ? -0.360 -15.552 8.534 1.00 98.88 169 THR A C 1
ATOM 1339 O O . THR A 1 169 ? -1.049 -16.210 9.306 1.00 98.88 169 THR A O 1
ATOM 1342 N N . GLN A 1 170 ? 0.961 -15.452 8.685 1.00 98.81 170 GLN A N 1
ATOM 1343 C CA . GLN A 1 170 ? 1.717 -16.208 9.687 1.00 98.81 170 GLN A CA 1
ATOM 1344 C C . GLN A 1 170 ? 1.615 -15.622 11.095 1.00 98.81 170 GLN A C 1
ATOM 1346 O O . GLN A 1 170 ? 1.699 -16.374 12.066 1.00 98.81 170 GLN A O 1
ATOM 1351 N N . GLN A 1 171 ? 1.477 -14.299 11.216 1.00 98.81 171 GLN A N 1
ATOM 1352 C CA . GLN A 1 171 ? 1.523 -13.618 12.509 1.00 98.81 171 GLN A CA 1
ATOM 1353 C C . GLN A 1 171 ? 0.216 -12.903 12.832 1.00 98.81 171 GLN A C 1
ATOM 1355 O O . GLN A 1 171 ? -0.419 -13.239 13.830 1.00 98.81 171 GLN A O 1
ATOM 1360 N N . ALA A 1 172 ? -0.205 -11.951 11.995 1.00 98.69 172 ALA A N 1
ATOM 1361 C CA . ALA A 1 172 ? -1.358 -11.105 12.299 1.00 98.69 172 ALA A CA 1
ATOM 1362 C C . ALA A 1 172 ? -2.654 -11.923 12.398 1.00 98.69 172 ALA A C 1
ATOM 1364 O O . ALA A 1 172 ? -3.332 -11.886 13.421 1.00 98.69 172 ALA A O 1
ATOM 1365 N N . LEU A 1 173 ? -2.968 -12.725 11.377 1.00 98.75 173 LEU A N 1
ATOM 1366 C CA . LEU A 1 173 ? -4.179 -13.551 11.362 1.00 98.75 173 LEU A CA 1
ATOM 1367 C C . LEU A 1 173 ? -4.141 -14.631 12.452 1.00 98.75 173 LEU A C 1
ATOM 1369 O O . LEU A 1 173 ? -5.144 -14.862 13.116 1.00 98.75 173 LEU A O 1
ATOM 1373 N N . VAL A 1 174 ? -2.968 -15.206 12.733 1.00 98.81 174 VAL A N 1
ATOM 1374 C CA . VAL A 1 174 ? -2.798 -16.155 13.847 1.00 98.81 174 VAL A CA 1
ATOM 1375 C C . VAL A 1 174 ? -3.063 -15.495 15.205 1.00 98.81 174 VAL A C 1
ATOM 1377 O O . VAL A 1 174 ? -3.639 -16.131 16.087 1.00 98.81 174 VAL A O 1
ATOM 1380 N N . ALA A 1 175 ? -2.648 -14.241 15.404 1.00 98.69 175 ALA A N 1
ATOM 1381 C CA . ALA A 1 175 ? -2.926 -13.499 16.633 1.00 98.69 175 ALA A CA 1
ATOM 1382 C C . ALA A 1 175 ? -4.427 -13.198 16.787 1.00 98.69 175 ALA A C 1
ATOM 1384 O O . ALA A 1 175 ? -4.971 -13.345 17.884 1.00 98.69 175 ALA A O 1
ATOM 1385 N N . VAL A 1 176 ? -5.106 -12.853 15.687 1.00 98.62 176 VAL A N 1
ATOM 1386 C CA . VAL A 1 176 ? -6.568 -12.684 15.660 1.00 98.62 176 VAL A CA 1
ATOM 1387 C C . VAL A 1 176 ? -7.271 -13.991 16.033 1.00 98.62 176 VAL A C 1
ATOM 1389 O O . VAL A 1 176 ? -8.079 -13.997 16.958 1.00 98.62 176 VAL A O 1
ATOM 1392 N N . ASP A 1 177 ? -6.915 -15.108 15.393 1.00 98.69 177 ASP A N 1
ATOM 1393 C CA . ASP A 1 177 ? -7.530 -16.420 15.642 1.00 98.69 177 ASP A CA 1
ATOM 1394 C C . ASP A 1 177 ? -7.306 -16.917 17.079 1.00 98.69 177 ASP A C 1
ATOM 1396 O O . ASP A 1 177 ? -8.145 -17.615 17.651 1.00 98.69 177 ASP A O 1
ATOM 1400 N N . LYS A 1 178 ? -6.177 -16.543 17.693 1.00 98.56 178 LYS A N 1
ATOM 1401 C CA . LYS A 1 178 ? -5.869 -16.843 19.100 1.00 98.56 178 LYS A CA 1
ATOM 1402 C C . LYS A 1 178 ? -6.563 -15.913 20.094 1.00 98.56 178 LYS A C 1
ATOM 1404 O O . LYS A 1 178 ? -6.419 -16.127 21.298 1.00 98.56 178 LYS A O 1
ATOM 1409 N N . GLY A 1 179 ? -7.273 -14.886 19.628 1.00 98.06 179 GLY A N 1
ATOM 1410 C CA . GLY A 1 179 ? -7.877 -13.875 20.490 1.00 98.06 179 GLY A CA 1
ATOM 1411 C C . GLY A 1 179 ? -6.836 -13.105 21.304 1.00 98.06 179 GLY A C 1
ATOM 1412 O O . GLY A 1 179 ? -7.068 -12.819 22.479 1.00 98.06 179 GLY A O 1
ATOM 1413 N N . THR A 1 180 ? -5.664 -12.822 20.718 1.00 97.94 180 THR A N 1
ATOM 1414 C CA . THR A 1 180 ? -4.622 -12.031 21.383 1.00 97.94 180 THR A CA 1
ATOM 1415 C C . THR A 1 180 ? -5.208 -10.692 21.855 1.00 97.94 180 THR A C 1
ATOM 1417 O O . THR A 1 180 ? -5.881 -10.021 21.070 1.00 97.94 180 THR A O 1
ATOM 1420 N N . PRO A 1 181 ? -4.966 -10.278 23.117 1.00 98.19 181 PRO A N 1
ATOM 1421 C CA . PRO A 1 181 ? -5.492 -9.021 23.630 1.00 98.19 181 PRO A CA 1
ATOM 1422 C C . PRO A 1 181 ? -5.081 -7.820 22.776 1.00 98.19 181 PRO A C 1
ATOM 1424 O O . PRO A 1 181 ? -3.929 -7.702 22.357 1.00 98.19 181 PRO A O 1
ATOM 1427 N N . ILE A 1 182 ? -6.030 -6.910 22.570 1.00 98.19 182 ILE A N 1
ATOM 1428 C CA . ILE A 1 182 ? -5.811 -5.653 21.855 1.00 98.19 182 ILE A CA 1
ATOM 1429 C C . ILE A 1 182 ? -4.786 -4.802 22.612 1.00 98.19 182 ILE A C 1
ATOM 1431 O O . ILE A 1 182 ? -4.931 -4.547 23.811 1.00 98.19 182 ILE A O 1
ATOM 1435 N N . ASN A 1 183 ? -3.779 -4.315 21.892 1.00 98.25 183 ASN A N 1
ATOM 1436 C CA . ASN A 1 183 ? -2.792 -3.383 22.411 1.00 98.25 183 ASN A CA 1
ATOM 1437 C C . ASN A 1 183 ? -3.406 -1.977 22.520 1.00 98.25 183 ASN A C 1
ATOM 1439 O O . ASN A 1 183 ? -3.520 -1.246 21.535 1.00 98.25 183 ASN A O 1
ATOM 1443 N N . GLN A 1 184 ? -3.802 -1.610 23.739 1.00 98.31 184 GLN A N 1
ATOM 1444 C CA . GLN A 1 184 ? -4.461 -0.334 24.029 1.00 98.31 184 GLN A CA 1
ATOM 1445 C C . GLN A 1 184 ? -3.552 0.876 23.790 1.00 98.31 184 GLN A C 1
ATOM 1447 O O . GLN A 1 184 ? -4.032 1.908 23.328 1.00 98.31 184 GLN A O 1
ATOM 1452 N N . ASP A 1 185 ? -2.244 0.749 24.023 1.00 98.19 185 ASP A N 1
ATOM 1453 C CA . ASP A 1 185 ? -1.295 1.837 23.762 1.00 98.19 185 ASP A CA 1
ATOM 1454 C C . ASP A 1 185 ? -1.209 2.127 22.265 1.00 98.19 185 ASP A C 1
ATOM 1456 O O . ASP A 1 185 ? -1.197 3.278 21.840 1.00 98.19 185 ASP A O 1
ATOM 1460 N N . LEU A 1 186 ? -1.208 1.077 21.445 1.00 97.94 186 LEU A N 1
ATOM 1461 C CA . LEU A 1 186 ? -1.150 1.188 19.993 1.00 97.94 186 LEU A CA 1
ATOM 1462 C C . LEU A 1 186 ? -2.405 1.864 19.418 1.00 97.94 186 LEU A C 1
ATOM 1464 O O . LEU A 1 186 ? -2.299 2.677 18.498 1.00 97.94 186 LEU A O 1
ATOM 1468 N N . LEU A 1 187 ? -3.578 1.583 19.991 1.00 97.88 187 LEU A N 1
ATOM 1469 C CA . LEU A 1 187 ? -4.822 2.271 19.642 1.00 97.88 187 LEU A CA 1
ATOM 1470 C C . LEU A 1 187 ? -4.856 3.714 20.131 1.00 97.88 187 LEU A C 1
ATOM 1472 O O . LEU A 1 187 ? -5.216 4.600 19.363 1.00 97.88 187 LEU A O 1
ATOM 1476 N N . SER A 1 188 ? -4.458 3.960 21.379 1.00 98.44 188 SER A N 1
ATOM 1477 C CA . SER A 1 188 ? -4.370 5.313 21.931 1.00 98.44 188 SER A CA 1
ATOM 1478 C C . SER A 1 188 ? -3.459 6.181 21.062 1.00 98.44 188 SER A C 1
ATOM 1480 O O . SER A 1 188 ? -3.874 7.238 20.589 1.00 98.44 188 SER A O 1
ATOM 1482 N N . ASN A 1 189 ? -2.274 5.662 20.724 1.00 98.56 189 ASN A N 1
ATOM 1483 C CA . ASN A 1 189 ? -1.323 6.320 19.837 1.00 98.56 189 ASN A CA 1
ATOM 1484 C C . ASN A 1 189 ? -1.911 6.571 18.447 1.00 98.56 189 ASN A C 1
ATOM 1486 O O . ASN A 1 189 ? -1.728 7.660 17.920 1.00 98.56 189 ASN A O 1
ATOM 1490 N N . PHE A 1 190 ? -2.640 5.610 17.865 1.00 98.69 190 PHE A N 1
ATOM 1491 C CA . PHE A 1 190 ? -3.351 5.824 16.602 1.00 98.69 190 PHE A CA 1
ATOM 1492 C C . PHE A 1 190 ? -4.351 6.974 16.705 1.00 98.69 190 PHE A C 1
ATOM 1494 O O . PHE A 1 190 ? -4.345 7.852 15.849 1.00 98.69 190 PHE A O 1
ATOM 1501 N N . LEU A 1 191 ? -5.198 6.983 17.735 1.00 98.56 191 LEU A N 1
ATOM 1502 C CA . LEU A 1 191 ? -6.255 7.981 17.891 1.00 98.56 191 LEU A CA 1
ATOM 1503 C C . LEU A 1 191 ? -5.698 9.389 18.126 1.00 98.56 191 LEU A C 1
ATOM 1505 O O . LEU A 1 191 ? -6.295 10.364 17.672 1.00 98.56 191 LEU A O 1
ATOM 1509 N N . SER A 1 192 ? -4.550 9.493 18.798 1.00 98.56 192 SER A N 1
ATOM 1510 C CA . SER A 1 192 ? -3.894 10.763 19.106 1.00 98.56 192 SER A CA 1
ATOM 1511 C C . SER A 1 192 ? -2.734 11.129 18.174 1.00 98.56 192 SER A C 1
ATOM 1513 O O . SER A 1 192 ? -2.0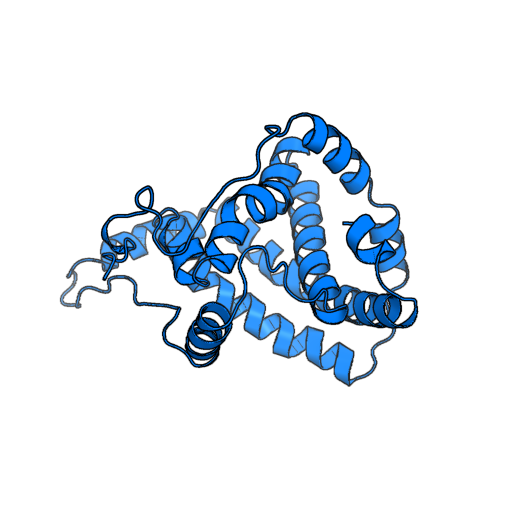44 12.108 18.458 1.00 98.56 192 SER A O 1
ATOM 1515 N N . ASP A 1 193 ? -2.453 10.362 17.109 1.00 98.69 193 ASP A N 1
ATOM 1516 C CA . ASP A 1 193 ? -1.258 10.615 16.293 1.00 98.69 193 ASP A CA 1
ATOM 1517 C C . ASP A 1 193 ? -1.360 11.992 15.600 1.00 98.69 193 ASP A C 1
ATOM 1519 O O . ASP A 1 193 ? -2.345 12.267 14.903 1.00 98.69 193 ASP A O 1
ATOM 1523 N N . PRO A 1 194 ? -0.350 12.873 15.743 1.00 98.50 194 PRO A N 1
ATOM 1524 C CA . PRO A 1 194 ? -0.371 14.205 15.139 1.00 98.50 194 PRO A CA 1
ATOM 1525 C C . PRO A 1 194 ? -0.437 14.186 13.605 1.00 98.50 194 PRO A C 1
ATOM 1527 O O . PRO A 1 194 ? -0.791 15.203 13.002 1.00 98.50 194 PRO A O 1
ATOM 1530 N N . VAL A 1 195 ? -0.135 13.052 12.956 1.00 98.62 195 VAL A N 1
ATOM 1531 C CA . VAL A 1 195 ? -0.228 12.928 11.499 1.00 98.62 195 VAL A CA 1
ATOM 1532 C C . VAL A 1 195 ? -1.640 13.193 10.981 1.00 98.62 195 VAL A C 1
ATOM 1534 O O . VAL A 1 195 ? -1.774 13.704 9.874 1.00 98.62 195 VAL A O 1
ATOM 1537 N N . HIS A 1 196 ? -2.698 12.929 11.760 1.00 98.56 196 HIS A N 1
ATOM 1538 C CA . HIS A 1 196 ? -4.072 13.180 11.301 1.00 98.56 196 HIS A CA 1
ATOM 1539 C C . HIS A 1 196 ? -4.316 14.666 11.028 1.00 98.56 196 HIS A C 1
ATOM 1541 O O . HIS A 1 196 ? -4.810 15.006 9.957 1.00 98.56 196 HIS A O 1
ATOM 1547 N N . GLY A 1 197 ? -3.885 15.548 11.935 1.00 98.38 197 GLY A N 1
ATOM 1548 C CA . GLY A 1 197 ? -3.974 16.996 11.729 1.00 98.38 197 GLY A CA 1
ATOM 1549 C C . GLY A 1 197 ? -3.047 17.490 10.613 1.00 98.38 197 GLY A C 1
ATOM 1550 O O . GLY A 1 197 ? -3.412 18.371 9.840 1.00 98.38 197 GLY A O 1
ATOM 1551 N N . ALA A 1 198 ? -1.863 16.888 10.462 1.00 98.38 198 ALA A N 1
ATOM 1552 C CA . ALA A 1 198 ? -0.966 17.220 9.354 1.00 98.38 198 ALA A CA 1
ATOM 1553 C C . ALA A 1 198 ? -1.562 16.829 7.985 1.00 98.38 198 ALA A C 1
ATOM 1555 O O . ALA A 1 198 ? -1.444 17.590 7.025 1.00 98.38 198 ALA A O 1
ATOM 1556 N N . ILE A 1 199 ? -2.258 15.688 7.902 1.00 98.44 199 ILE A N 1
ATOM 1557 C CA . ILE A 1 199 ? -2.999 15.270 6.704 1.00 98.44 199 ILE A CA 1
ATOM 1558 C C . ILE A 1 199 ? -4.103 16.279 6.380 1.00 98.44 199 ILE A C 1
ATOM 1560 O O . ILE A 1 199 ? -4.265 16.617 5.212 1.00 98.44 199 ILE A O 1
ATOM 1564 N N . GLU A 1 200 ? -4.830 16.793 7.376 1.00 98.00 200 GLU A N 1
ATOM 1565 C CA . GLU A 1 200 ? -5.853 17.828 7.158 1.00 98.00 200 GLU A CA 1
ATOM 1566 C C . GLU A 1 200 ? -5.262 19.102 6.542 1.00 98.00 200 GLU A C 1
ATOM 1568 O O . GLU A 1 200 ? -5.853 19.665 5.622 1.00 98.00 200 GLU A O 1
ATOM 1573 N N . VAL A 1 201 ? -4.076 19.530 6.989 1.00 98.44 201 VAL A N 1
ATOM 1574 C CA . VAL A 1 201 ? -3.366 20.674 6.394 1.00 98.44 201 VAL A CA 1
ATOM 1575 C C . VAL A 1 201 ? -2.944 20.370 4.954 1.00 98.44 201 VAL A C 1
ATOM 1577 O O . VAL A 1 201 ? -3.205 21.173 4.061 1.00 98.44 201 VAL A O 1
ATOM 1580 N N . CYS A 1 202 ? -2.343 19.205 4.690 1.00 97.56 202 CYS A N 1
ATOM 1581 C CA . CYS A 1 202 ? -1.965 18.810 3.329 1.00 97.56 202 CYS A CA 1
ATOM 1582 C C . CYS A 1 202 ? -3.183 18.685 2.398 1.00 97.56 202 CYS A C 1
ATOM 1584 O O . CYS A 1 202 ? -3.110 19.076 1.234 1.00 97.56 202 CYS A O 1
ATOM 1586 N N . ALA A 1 203 ? -4.319 18.205 2.907 1.00 96.31 203 ALA A N 1
ATOM 1587 C CA . ALA A 1 203 ? -5.551 18.051 2.143 1.00 96.31 203 ALA A CA 1
ATOM 1588 C C . ALA A 1 203 ? -6.156 19.391 1.696 1.00 96.31 203 ALA A C 1
ATOM 1590 O O . ALA A 1 203 ? -6.904 19.408 0.727 1.00 96.31 203 ALA A O 1
ATOM 1591 N N . GLN A 1 204 ? -5.815 20.518 2.331 1.00 97.94 204 GLN A N 1
ATOM 1592 C CA . GLN A 1 204 ? -6.223 21.850 1.857 1.00 97.94 204 GLN A CA 1
ATOM 1593 C C . GLN A 1 204 ? -5.486 22.278 0.579 1.00 97.94 204 GLN A C 1
ATOM 1595 O O . GLN A 1 204 ? -5.914 23.215 -0.091 1.00 97.94 204 GLN A O 1
ATOM 1600 N N . LEU A 1 205 ? -4.382 21.604 0.242 1.00 97.06 205 LEU A N 1
ATOM 1601 C CA . LEU A 1 205 ? -3.532 21.916 -0.908 1.00 97.06 205 LEU A CA 1
ATOM 1602 C C . LEU A 1 205 ? -3.776 20.984 -2.105 1.00 97.06 205 LEU A C 1
ATOM 1604 O O . LEU A 1 205 ? -3.152 21.167 -3.152 1.00 97.06 205 LEU A O 1
ATOM 1608 N N . ARG A 1 206 ? -4.659 19.984 -1.972 1.00 95.25 206 ARG A N 1
ATOM 1609 C CA . ARG A 1 206 ? -5.000 19.077 -3.077 1.00 95.25 206 ARG A CA 1
ATOM 1610 C C . ARG A 1 206 ? -5.736 19.834 -4.194 1.00 95.25 206 ARG A C 1
ATOM 1612 O O . ARG A 1 206 ? -6.500 20.758 -3.901 1.00 95.25 206 ARG A O 1
ATOM 1619 N N . PRO A 1 207 ? -5.591 19.425 -5.466 1.00 96.88 207 PRO A N 1
ATOM 1620 C CA . PRO A 1 207 ? -6.505 19.859 -6.515 1.00 96.88 207 PRO A CA 1
ATOM 1621 C C . PRO A 1 207 ? -7.961 19.569 -6.129 1.00 96.88 207 PRO A C 1
ATOM 1623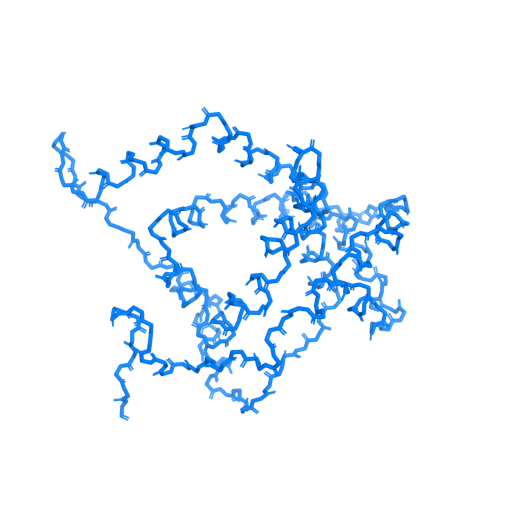 O O . PRO A 1 207 ? -8.267 18.536 -5.539 1.00 96.88 207 PRO A O 1
ATOM 1626 N N . THR A 1 208 ? -8.879 20.459 -6.499 1.00 96.12 208 THR A N 1
ATOM 1627 C CA . THR A 1 208 ? -10.310 20.337 -6.161 1.00 96.12 208 THR A CA 1
ATOM 1628 C C . THR A 1 208 ? -11.065 19.317 -7.019 1.00 96.12 208 THR A C 1
ATOM 1630 O O . THR A 1 208 ? -12.289 19.228 -6.931 1.00 96.12 208 THR A O 1
ATOM 1633 N N . VAL A 1 209 ? -10.353 18.578 -7.871 1.00 95.19 209 VAL A N 1
ATOM 1634 C CA . VAL A 1 209 ? -10.905 17.577 -8.783 1.00 95.19 209 VAL A CA 1
ATOM 1635 C C . VAL A 1 209 ? -10.258 16.229 -8.511 1.00 95.19 209 VAL A C 1
ATOM 1637 O O . VAL A 1 209 ? -9.033 16.112 -8.486 1.00 95.19 209 VAL A O 1
ATOM 1640 N N . ASP A 1 210 ? -11.095 15.214 -8.333 1.00 95.56 210 ASP A N 1
ATOM 1641 C CA . ASP A 1 210 ? -10.640 13.835 -8.211 1.00 95.56 210 ASP A CA 1
ATOM 1642 C C . ASP A 1 210 ? -10.324 13.260 -9.593 1.00 95.56 210 ASP A C 1
ATOM 1644 O O . ASP A 1 210 ? -10.947 13.615 -10.601 1.00 95.56 210 ASP A O 1
ATOM 1648 N N . ILE A 1 211 ? -9.351 12.351 -9.649 1.00 92.81 211 ILE A N 1
ATOM 1649 C CA . ILE A 1 211 ? -8.992 11.690 -10.899 1.00 92.81 211 ILE A CA 1
ATOM 1650 C C . ILE A 1 211 ? -10.157 10.826 -11.406 1.00 92.81 211 ILE A C 1
ATOM 1652 O O . ILE A 1 211 ? -10.756 10.044 -10.667 1.00 92.81 211 ILE A O 1
ATOM 1656 N N . SER A 1 212 ? -10.458 10.931 -12.701 1.00 93.81 212 SER A N 1
ATOM 1657 C CA . SER A 1 212 ? -11.406 10.044 -13.375 1.00 93.81 212 SER A CA 1
ATOM 1658 C C . SER A 1 212 ? -10.635 8.975 -14.144 1.00 93.81 212 SER A C 1
ATOM 1660 O O . SER A 1 212 ? -10.019 9.258 -15.170 1.00 93.81 212 SER A O 1
ATOM 1662 N N . VAL A 1 213 ? -10.636 7.744 -13.626 1.00 94.50 213 VAL A N 1
ATOM 1663 C CA . VAL A 1 213 ? -9.995 6.590 -14.271 1.00 94.50 213 VAL A CA 1
ATOM 1664 C C . VAL A 1 213 ? -11.034 5.505 -14.511 1.00 94.50 213 VAL A C 1
ATOM 1666 O O . VAL A 1 213 ? -11.578 4.922 -13.571 1.00 94.50 213 VAL A O 1
ATOM 1669 N N . THR A 1 214 ? -11.286 5.206 -15.780 1.00 93.00 214 THR A N 1
ATOM 1670 C CA . THR A 1 214 ? -12.198 4.148 -16.222 1.00 93.00 214 THR A CA 1
ATOM 1671 C C . THR A 1 214 ? -11.426 2.965 -16.824 1.00 93.00 214 THR A C 1
ATOM 1673 O O . THR A 1 214 ? -10.227 3.073 -17.107 1.00 93.00 214 THR A O 1
ATOM 1676 N N . PRO A 1 215 ? -12.067 1.791 -17.000 1.00 91.44 215 PRO A N 1
ATOM 1677 C CA . PRO A 1 215 ? -11.402 0.609 -17.553 1.00 91.44 215 PRO A CA 1
ATOM 1678 C C . PRO A 1 215 ? -10.816 0.794 -18.965 1.00 91.44 215 PRO A C 1
ATOM 1680 O O . PRO A 1 215 ? -9.896 0.063 -19.333 1.00 91.44 215 PRO A O 1
ATOM 1683 N N . ASP A 1 216 ? -11.338 1.743 -19.735 1.00 93.31 216 ASP A N 1
ATOM 1684 C CA . ASP A 1 216 ? -11.001 2.072 -21.123 1.00 93.31 216 ASP A CA 1
ATOM 1685 C C . ASP A 1 216 ? -10.059 3.282 -21.264 1.00 93.31 216 ASP A C 1
ATOM 1687 O O . ASP A 1 216 ? -9.868 3.776 -22.372 1.00 93.31 216 ASP A O 1
ATOM 1691 N N . ALA A 1 217 ? -9.440 3.740 -20.168 1.00 94.56 217 ALA A N 1
ATOM 1692 C CA . ALA A 1 217 ? -8.531 4.885 -20.184 1.00 94.56 217 ALA A CA 1
ATOM 1693 C C . ALA A 1 217 ? -7.442 4.766 -21.272 1.00 94.56 217 ALA A C 1
ATOM 1695 O O . ALA A 1 217 ? -6.726 3.764 -21.363 1.00 94.56 217 ALA A O 1
ATOM 1696 N N . ASP A 1 218 ? -7.291 5.820 -22.073 1.00 95.94 218 ASP A N 1
ATOM 1697 C CA . ASP A 1 218 ? -6.376 5.916 -23.216 1.00 95.94 218 ASP A CA 1
ATOM 1698 C C . ASP A 1 218 ? -5.030 6.571 -22.857 1.00 95.94 218 ASP A C 1
ATOM 1700 O O . ASP A 1 218 ? -4.027 6.376 -23.546 1.00 95.94 218 ASP A O 1
ATOM 1704 N N . PHE A 1 219 ? -4.975 7.283 -21.732 1.00 95.69 219 PHE A N 1
ATOM 1705 C CA . PHE A 1 219 ? -3.776 7.921 -21.182 1.00 95.69 219 PHE A CA 1
ATOM 1706 C C . PHE A 1 219 ? -2.832 6.954 -20.445 1.00 95.69 219 PHE A C 1
ATOM 1708 O O . PHE A 1 219 ? -1.776 7.358 -19.960 1.00 95.69 219 PHE A O 1
ATOM 1715 N N . VAL A 1 220 ? -3.179 5.668 -20.370 1.00 97.12 220 VAL A N 1
ATOM 1716 C CA . VAL A 1 220 ? -2.347 4.619 -19.757 1.00 97.12 220 VAL A CA 1
ATOM 1717 C C . VAL A 1 220 ? -1.287 4.089 -20.721 1.00 97.12 220 VAL A C 1
ATOM 1719 O O . VAL A 1 220 ? -1.302 4.390 -21.925 1.00 97.12 220 VAL A O 1
ATOM 1722 N N . ARG A 1 221 ? -0.362 3.268 -20.202 1.00 95.44 221 ARG A N 1
ATOM 1723 C CA . ARG A 1 221 ? 0.660 2.603 -21.026 1.00 95.44 221 ARG A CA 1
ATOM 1724 C C . ARG A 1 221 ? 0.018 1.867 -22.213 1.00 95.44 221 ARG A C 1
ATOM 1726 O O . ARG A 1 221 ? -0.996 1.199 -22.001 1.00 95.44 221 ARG A O 1
ATOM 1733 N N . PRO A 1 222 ? 0.578 1.946 -23.436 1.00 96.44 222 PRO A N 1
ATOM 1734 C CA . PRO A 1 222 ? -0.024 1.348 -24.630 1.00 96.44 222 PRO A CA 1
ATOM 1735 C C . PRO A 1 222 ? -0.406 -0.128 -24.471 1.00 96.44 222 PRO A C 1
ATOM 1737 O O . PRO A 1 222 ? -1.501 -0.521 -24.857 1.00 96.44 222 PRO A O 1
ATOM 1740 N N . GLU A 1 223 ? 0.449 -0.928 -23.835 1.00 94.19 223 GLU A N 1
ATOM 1741 C CA . GLU A 1 223 ? 0.229 -2.354 -23.573 1.00 94.19 223 GLU A CA 1
ATOM 1742 C C . GLU A 1 223 ? -0.880 -2.645 -22.545 1.00 94.19 223 GLU A C 1
ATOM 1744 O O . GLU A 1 223 ? -1.334 -3.783 -22.425 1.00 94.19 223 GLU A O 1
ATOM 1749 N N . LEU A 1 224 ? -1.322 -1.624 -21.805 1.00 94.44 224 LEU A N 1
ATOM 1750 C CA . LEU A 1 224 ? -2.429 -1.686 -20.854 1.00 94.44 224 LEU A CA 1
ATOM 1751 C C . LEU A 1 224 ? -3.702 -1.032 -21.402 1.00 94.44 224 LEU A C 1
ATOM 1753 O O . LEU A 1 224 ? -4.731 -1.064 -20.728 1.00 94.44 224 LEU A O 1
ATOM 1757 N N . ARG A 1 225 ? -3.701 -0.450 -22.600 1.00 94.81 225 ARG A N 1
ATOM 1758 C CA . ARG A 1 225 ? -4.950 0.021 -23.209 1.00 94.81 225 ARG A CA 1
ATOM 1759 C C . ARG A 1 225 ? -5.771 -1.193 -23.626 1.00 94.81 225 ARG A C 1
ATOM 1761 O O . ARG A 1 225 ? -5.247 -2.121 -24.237 1.00 94.81 225 ARG A O 1
ATOM 1768 N N . GLN A 1 226 ? -7.053 -1.205 -23.279 1.00 84.50 226 GLN A N 1
ATOM 1769 C CA . GLN A 1 226 ? -7.986 -2.156 -23.874 1.00 84.50 226 GLN A CA 1
ATOM 1770 C C . GLN A 1 226 ? -8.595 -1.473 -25.090 1.00 84.50 226 GLN A C 1
ATOM 1772 O O . GLN A 1 226 ? -9.140 -0.380 -24.972 1.00 84.50 226 GLN A O 1
ATOM 1777 N N . SER A 1 227 ? -8.456 -2.086 -26.264 1.00 59.53 227 SER A N 1
ATOM 1778 C CA . SER A 1 227 ? -9.215 -1.675 -27.441 1.00 59.53 227 SER A CA 1
ATOM 1779 C C . SER A 1 227 ? -10.695 -1.776 -27.079 1.00 59.53 227 SER A C 1
ATOM 1781 O O . SER A 1 227 ? -11.134 -2.844 -26.649 1.00 59.53 227 SER A O 1
ATOM 1783 N N . GLY A 1 228 ? -11.441 -0.676 -27.191 1.00 53.09 228 GLY A N 1
ATOM 1784 C CA . GLY A 1 228 ? -12.897 -0.745 -27.119 1.00 53.09 228 GLY A CA 1
ATOM 1785 C C . GLY A 1 228 ? -13.388 -1.779 -28.133 1.00 53.09 228 GLY A C 1
ATOM 1786 O O . GLY A 1 228 ? -12.927 -1.773 -29.276 1.00 53.09 228 GLY A O 1
ATOM 1787 N N . ASN A 1 229 ? -14.245 -2.699 -27.687 1.00 37.31 229 ASN A N 1
ATOM 1788 C CA . ASN A 1 229 ? -15.065 -3.492 -28.603 1.00 37.31 229 ASN A CA 1
ATOM 1789 C C . ASN A 1 229 ? -16.100 -2.588 -29.269 1.00 37.31 229 ASN A C 1
ATOM 1791 O O . ASN A 1 229 ? -16.658 -1.732 -28.545 1.00 37.31 229 ASN A O 1
#

Radius of gyration: 19.26 Å; chains: 1; bounding box: 49×41×53 Å

Foldseek 3Di:
DVVLLVVDDPVLNVLLLLLLQLQQVLLLVLLLVVVVCVVVCVLVVVLVVLVVQCCDDPNDHRDDDDDDQPDDVNVVVVVCLVPDDPPDPDDSRSNVNSNLVSNLVSQLVSCVVVPDDLVVSCVVRPCCCPQPQVLLCNARHDCSRQVLDDSSSVVVCVVRVVSSVVSCVPTRVVCSVVVPDRDVVSVVCVVPPCSVVVNVVVVVVDPPDGDDDHCQDPPTDPVSHDDDD